Protein AF-A0A9P7ANZ9-F1 (afdb_monomer_lite)

pLDDT: mean 70.0, std 23.69, range [23.44, 97.44]

Structure (mmCIF, N/CA/C/O backbone):
data_AF-A0A9P7ANZ9-F1
#
_entry.id   AF-A0A9P7ANZ9-F1
#
loop_
_atom_site.group_PDB
_atom_site.id
_atom_site.type_symbol
_atom_site.label_atom_id
_atom_site.label_alt_id
_atom_site.label_comp_id
_atom_site.label_asym_id
_atom_site.label_entity_id
_atom_site.label_seq_id
_atom_site.pdbx_PDB_ins_code
_atom_site.Cartn_x
_atom_site.Cartn_y
_atom_site.Cartn_z
_atom_site.occupancy
_atom_site.B_iso_or_equiv
_atom_site.auth_seq_id
_atom_site.auth_comp_id
_atom_site.auth_asym_id
_atom_site.auth_atom_id
_atom_site.pdbx_PDB_model_num
ATOM 1 N N . MET A 1 1 ? 26.353 -43.249 2.849 1.00 50.75 1 MET A N 1
ATOM 2 C CA . MET A 1 1 ? 25.377 -42.636 1.916 1.00 50.75 1 MET A CA 1
ATOM 3 C C . MET A 1 1 ? 24.907 -41.314 2.504 1.00 50.75 1 MET A C 1
ATOM 5 O O . MET A 1 1 ? 24.312 -41.327 3.571 1.00 50.75 1 MET A O 1
ATOM 9 N N . ALA A 1 2 ? 25.219 -40.180 1.873 1.00 37.84 2 ALA A N 1
ATOM 10 C CA . ALA A 1 2 ? 24.774 -38.872 2.357 1.00 37.84 2 ALA A CA 1
ATOM 11 C C . ALA A 1 2 ? 23.304 -38.618 1.958 1.00 37.84 2 ALA A C 1
ATOM 13 O O . ALA A 1 2 ? 22.944 -38.894 0.807 1.00 37.84 2 ALA A O 1
ATOM 14 N N . PRO A 1 3 ? 22.449 -38.095 2.855 1.00 49.28 3 PRO A N 1
ATOM 15 C CA . PRO A 1 3 ? 21.055 -37.817 2.533 1.00 49.28 3 PRO A CA 1
ATOM 16 C C . PRO A 1 3 ? 20.967 -36.700 1.486 1.00 49.28 3 PRO A C 1
ATOM 18 O O . PRO A 1 3 ? 21.444 -35.579 1.683 1.00 49.28 3 PRO A O 1
ATOM 21 N N . ARG A 1 4 ? 20.350 -37.014 0.341 1.00 50.12 4 ARG A N 1
ATOM 22 C CA . ARG A 1 4 ? 20.045 -36.046 -0.718 1.00 50.12 4 ARG A CA 1
ATOM 23 C C . ARG A 1 4 ? 19.089 -34.991 -0.160 1.00 50.12 4 ARG A C 1
ATOM 25 O O . ARG A 1 4 ? 17.955 -35.307 0.190 1.00 50.12 4 ARG A O 1
ATOM 32 N N . LYS A 1 5 ? 19.542 -33.733 -0.098 1.00 53.91 5 LYS A N 1
ATOM 33 C CA . LYS A 1 5 ? 18.707 -32.578 0.262 1.00 53.91 5 LYS A CA 1
ATOM 34 C C . LYS A 1 5 ? 17.503 -32.518 -0.684 1.00 53.91 5 LYS A C 1
ATOM 36 O O . LYS A 1 5 ? 17.661 -32.273 -1.879 1.00 53.91 5 LYS A O 1
ATOM 41 N N . GLY A 1 6 ? 16.309 -32.767 -0.150 1.00 48.66 6 GLY A N 1
ATOM 42 C CA . GLY A 1 6 ? 15.058 -32.646 -0.891 1.00 48.66 6 GLY A CA 1
ATOM 43 C C . GLY A 1 6 ? 14.873 -31.214 -1.394 1.00 48.66 6 GLY A C 1
ATOM 44 O O . GLY A 1 6 ? 14.955 -30.262 -0.616 1.00 48.66 6 GLY A O 1
ATOM 45 N N . LYS A 1 7 ? 14.634 -31.056 -2.701 1.00 46.12 7 LYS A N 1
ATOM 46 C CA . LYS A 1 7 ? 14.200 -29.785 -3.291 1.00 46.12 7 LYS A CA 1
ATOM 47 C C . LYS A 1 7 ? 12.870 -29.398 -2.640 1.00 46.12 7 LYS A C 1
ATOM 49 O O . LYS A 1 7 ? 11.862 -30.063 -2.870 1.00 46.12 7 LYS A O 1
ATOM 54 N N . LYS A 1 8 ? 12.868 -28.349 -1.812 1.00 45.59 8 LYS A N 1
ATOM 55 C CA . LYS A 1 8 ? 11.629 -27.756 -1.294 1.00 45.59 8 LYS A CA 1
ATOM 56 C C . LYS A 1 8 ? 10.800 -27.290 -2.494 1.00 45.59 8 LYS A C 1
ATOM 58 O O . LYS A 1 8 ? 11.292 -26.504 -3.300 1.00 45.59 8 LYS A O 1
ATOM 63 N N . LYS A 1 9 ? 9.576 -27.810 -2.635 1.00 43.56 9 LYS A N 1
ATOM 64 C CA . LYS A 1 9 ? 8.593 -27.286 -3.592 1.00 43.56 9 LYS A CA 1
ATOM 65 C C . LYS A 1 9 ? 8.353 -25.816 -3.243 1.00 43.56 9 LYS A C 1
ATOM 67 O O . LYS A 1 9 ? 7.965 -25.533 -2.113 1.00 43.56 9 LYS A O 1
ATOM 72 N N . ALA A 1 10 ? 8.619 -24.917 -4.187 1.00 43.00 10 ALA A N 1
ATOM 73 C CA . ALA A 1 10 ? 8.255 -23.513 -4.059 1.00 43.00 10 ALA A CA 1
ATOM 74 C C . ALA A 1 10 ? 6.732 -23.422 -3.893 1.00 43.00 10 ALA A C 1
ATOM 76 O O . ALA A 1 10 ? 5.973 -23.987 -4.685 1.00 43.00 10 ALA A O 1
ATOM 77 N N . THR A 1 11 ? 6.291 -22.806 -2.803 1.00 44.09 11 THR A N 1
ATOM 78 C CA . THR A 1 11 ? 4.882 -22.524 -2.534 1.00 44.09 11 THR A CA 1
ATOM 79 C C . THR A 1 11 ? 4.420 -21.390 -3.445 1.00 44.09 11 THR A C 1
ATOM 81 O O . THR A 1 11 ? 5.129 -20.411 -3.630 1.00 44.09 11 THR A O 1
ATOM 84 N N . LYS A 1 12 ? 3.225 -21.533 -4.019 1.00 47.81 12 LYS A N 1
ATOM 85 C CA . LYS A 1 12 ? 2.659 -20.742 -5.129 1.00 47.81 12 LYS A CA 1
ATOM 86 C C . LYS A 1 12 ? 2.349 -19.258 -4.811 1.00 47.81 12 LYS A C 1
ATOM 88 O O . LYS A 1 12 ? 1.733 -18.590 -5.631 1.00 47.81 12 LYS A O 1
ATOM 93 N N . ASP A 1 13 ? 2.771 -18.756 -3.652 1.00 49.88 13 ASP A N 1
ATOM 94 C CA . ASP A 1 13 ? 2.530 -17.378 -3.187 1.00 49.88 13 ASP A CA 1
ATOM 95 C C . ASP A 1 13 ? 3.735 -16.447 -3.382 1.00 49.88 13 ASP A C 1
ATOM 97 O O . ASP A 1 13 ? 3.702 -15.266 -3.010 1.00 49.88 13 ASP A O 1
ATOM 101 N N . ASP A 1 14 ? 4.815 -16.980 -3.948 1.00 52.28 14 ASP A N 1
ATOM 102 C CA . ASP A 1 14 ? 5.993 -16.208 -4.283 1.00 52.28 14 ASP A CA 1
ATOM 103 C C . ASP A 1 14 ? 5.696 -15.417 -5.560 1.00 52.28 14 ASP A C 1
ATOM 105 O O . ASP A 1 14 ? 5.633 -15.971 -6.656 1.00 52.28 14 ASP A O 1
ATOM 109 N N . ASP A 1 15 ? 5.502 -14.101 -5.419 1.00 58.84 15 ASP A N 1
ATOM 110 C CA . ASP A 1 15 ? 5.735 -13.198 -6.545 1.00 58.84 15 ASP A CA 1
ATOM 111 C C . ASP A 1 15 ? 7.092 -13.594 -7.137 1.00 58.84 15 ASP A C 1
ATOM 113 O O . ASP A 1 15 ? 8.061 -13.757 -6.383 1.00 58.84 15 ASP A O 1
ATOM 117 N N . ASP A 1 16 ? 7.151 -13.788 -8.451 1.00 61.91 16 ASP A N 1
ATOM 118 C CA . ASP A 1 16 ? 8.286 -14.437 -9.105 1.00 61.91 16 ASP A CA 1
ATOM 119 C C . ASP A 1 16 ? 9.478 -13.462 -9.197 1.00 61.91 16 ASP A C 1
ATOM 121 O O . ASP A 1 16 ? 9.809 -12.874 -10.229 1.00 61.91 16 ASP A O 1
ATOM 125 N N . PHE A 1 17 ? 10.098 -13.213 -8.047 1.00 67.06 17 PHE A N 1
ATOM 126 C CA . PHE A 1 17 ? 11.339 -12.477 -7.898 1.00 67.06 17 PHE A CA 1
ATOM 127 C C . PHE A 1 17 ? 12.483 -13.462 -8.127 1.00 67.06 17 PHE A C 1
ATOM 129 O O . PHE A 1 17 ? 12.842 -14.230 -7.237 1.00 67.06 17 PHE A O 1
ATOM 136 N N . GLY A 1 18 ? 13.053 -13.450 -9.328 1.00 59.62 18 GLY A N 1
ATOM 137 C CA . GLY A 1 18 ? 14.201 -14.303 -9.642 1.00 59.62 18 GLY A CA 1
ATOM 138 C C . GLY A 1 18 ? 14.661 -14.235 -11.091 1.00 59.62 18 GLY A C 1
ATOM 139 O O . GLY A 1 18 ? 15.834 -14.460 -11.365 1.00 59.62 18 GLY A O 1
ATOM 140 N N . THR A 1 19 ? 13.778 -13.855 -12.018 1.00 74.94 19 THR A N 1
ATOM 141 C CA . THR A 1 19 ? 14.144 -13.749 -13.439 1.00 74.94 19 THR A CA 1
ATOM 142 C C . THR A 1 19 ? 15.081 -12.572 -13.725 1.00 74.94 19 THR A C 1
ATOM 144 O O . THR A 1 19 ? 15.961 -12.686 -14.569 1.00 74.94 19 THR A O 1
ATOM 147 N N . TYR A 1 20 ? 14.909 -11.451 -13.016 1.00 76.38 20 TYR A N 1
ATOM 148 C CA . TYR A 1 20 ? 15.643 -10.200 -13.276 1.00 76.38 20 TYR A CA 1
ATOM 149 C C . TYR A 1 20 ? 16.496 -9.716 -12.097 1.00 76.38 20 TYR A C 1
ATOM 151 O O . TYR A 1 20 ? 17.337 -8.835 -12.261 1.00 76.38 20 TYR A O 1
ATOM 159 N N . ASN A 1 21 ? 16.278 -10.269 -10.903 1.00 77.50 21 ASN A N 1
ATOM 160 C CA . ASN A 1 21 ? 17.027 -9.935 -9.699 1.00 77.50 21 ASN A CA 1
ATOM 161 C C . ASN A 1 21 ? 17.110 -11.176 -8.809 1.00 77.50 21 ASN A C 1
ATOM 163 O O . ASN A 1 21 ? 16.103 -11.619 -8.260 1.00 77.50 21 ASN A O 1
ATOM 167 N N . ASP A 1 22 ? 18.314 -11.715 -8.678 1.00 80.06 22 ASP A N 1
ATOM 168 C CA . ASP A 1 22 ? 18.641 -12.924 -7.921 1.00 80.06 22 ASP A CA 1
ATOM 169 C C . ASP A 1 22 ? 18.949 -12.645 -6.442 1.00 80.06 22 ASP A C 1
ATOM 171 O O . ASP A 1 22 ? 19.166 -13.570 -5.654 1.00 80.06 22 ASP A O 1
ATOM 175 N N . ARG A 1 23 ? 18.969 -11.367 -6.036 1.00 83.25 23 ARG A N 1
ATOM 176 C CA . ARG A 1 23 ? 19.251 -10.991 -4.651 1.00 83.25 23 ARG A CA 1
ATOM 177 C C . ARG A 1 23 ? 18.243 -11.640 -3.721 1.00 83.25 23 ARG A C 1
ATOM 179 O O . ARG A 1 23 ? 17.047 -11.401 -3.819 1.00 83.25 23 ARG A O 1
ATOM 186 N N . LEU A 1 24 ? 18.757 -12.379 -2.746 1.00 88.19 24 LEU A N 1
ATOM 187 C CA . LEU A 1 24 ? 17.927 -13.012 -1.735 1.00 88.19 24 LEU A CA 1
ATOM 188 C C . LEU A 1 24 ? 17.224 -11.977 -0.844 1.00 88.19 24 LEU A C 1
ATOM 190 O O . LEU A 1 24 ? 17.787 -10.954 -0.424 1.00 88.19 24 LEU A O 1
ATOM 194 N N . LYS A 1 25 ? 15.985 -12.304 -0.477 1.00 91.50 25 LYS A N 1
ATOM 195 C CA . LYS A 1 25 ? 15.200 -11.553 0.502 1.00 91.50 25 LYS A CA 1
ATOM 196 C C . LYS A 1 25 ? 15.917 -11.556 1.856 1.00 91.50 25 LYS A C 1
ATOM 198 O O . LYS A 1 25 ? 16.206 -12.607 2.417 1.00 91.50 25 LYS A O 1
ATOM 203 N N . ASN A 1 26 ? 16.150 -10.367 2.408 1.00 94.62 26 ASN A N 1
ATOM 204 C CA . ASN A 1 26 ? 16.789 -10.161 3.707 1.00 94.62 26 ASN A CA 1
ATOM 205 C C . ASN A 1 26 ? 15.782 -9.511 4.663 1.00 94.62 26 ASN A C 1
ATOM 207 O O . ASN A 1 26 ? 15.356 -8.374 4.444 1.00 94.62 26 ASN A O 1
ATOM 211 N N . ASN A 1 27 ? 15.415 -10.223 5.730 1.00 95.88 27 ASN A N 1
ATOM 212 C CA . ASN A 1 27 ? 14.402 -9.769 6.684 1.00 95.88 27 ASN A CA 1
ATOM 213 C C . ASN A 1 27 ? 14.793 -8.478 7.419 1.00 95.88 27 ASN A C 1
ATOM 215 O O . ASN A 1 27 ? 13.918 -7.668 7.709 1.00 95.88 27 ASN A O 1
ATOM 219 N N . THR A 1 28 ? 16.082 -8.225 7.652 1.00 97.44 28 THR A N 1
ATOM 220 C CA . THR A 1 28 ? 16.542 -6.980 8.284 1.00 97.44 28 THR A CA 1
ATOM 221 C C . THR A 1 28 ? 16.228 -5.768 7.410 1.00 97.44 28 THR A C 1
ATOM 223 O O . THR A 1 28 ? 15.793 -4.734 7.912 1.00 97.44 28 THR A O 1
ATOM 226 N N . HIS A 1 29 ? 16.396 -5.883 6.089 1.00 96.25 29 HIS A N 1
ATOM 227 C CA . HIS A 1 29 ? 16.043 -4.806 5.156 1.00 96.25 29 HIS A CA 1
ATOM 228 C C . HIS A 1 29 ? 14.529 -4.618 5.048 1.00 96.25 29 HIS A C 1
ATOM 230 O O . HIS A 1 29 ? 14.064 -3.483 5.004 1.00 96.25 29 HIS A O 1
ATOM 236 N N . VAL A 1 30 ? 13.769 -5.716 5.070 1.00 96.31 30 VAL A N 1
ATOM 237 C CA . VAL A 1 30 ? 12.299 -5.676 5.104 1.00 96.31 30 VAL A CA 1
ATOM 238 C C . VAL A 1 30 ? 11.814 -4.914 6.341 1.00 96.31 30 VAL A C 1
ATOM 240 O O . VAL A 1 30 ? 11.030 -3.980 6.210 1.00 96.31 30 VAL A O 1
ATOM 243 N N . ASN A 1 31 ? 12.332 -5.236 7.527 1.00 97.00 31 ASN A N 1
ATOM 244 C CA . ASN A 1 31 ? 11.923 -4.578 8.771 1.00 97.00 31 ASN A CA 1
ATOM 245 C C . ASN A 1 31 ? 12.325 -3.093 8.805 1.00 97.00 31 ASN A C 1
ATOM 247 O O . ASN A 1 31 ? 11.545 -2.262 9.259 1.00 97.00 31 ASN A O 1
ATOM 251 N N . LYS A 1 32 ? 13.495 -2.729 8.258 1.00 97.25 32 LYS A N 1
ATOM 252 C CA . LYS A 1 32 ? 13.887 -1.316 8.091 1.00 97.25 32 LYS A CA 1
ATOM 253 C C . LYS A 1 32 ? 12.920 -0.545 7.186 1.00 97.25 32 LYS A C 1
ATOM 255 O O . LYS A 1 32 ? 12.632 0.615 7.462 1.00 97.25 32 LYS A O 1
ATOM 260 N N . MET A 1 33 ? 12.420 -1.173 6.119 1.00 95.44 33 MET A N 1
ATOM 261 C CA . MET A 1 33 ? 11.413 -0.554 5.252 1.00 95.44 33 MET A CA 1
ATOM 262 C C . MET A 1 33 ? 10.078 -0.373 5.976 1.00 95.44 33 MET A C 1
ATOM 264 O O . MET A 1 33 ? 9.510 0.708 5.884 1.00 95.44 33 MET A O 1
ATOM 268 N N . ILE A 1 34 ? 9.627 -1.370 6.746 1.00 96.06 34 ILE A N 1
ATOM 269 C CA . ILE A 1 34 ? 8.410 -1.261 7.572 1.00 96.06 34 ILE A CA 1
ATOM 270 C C . ILE A 1 34 ? 8.522 -0.077 8.540 1.00 96.06 34 ILE A C 1
ATOM 272 O O . ILE A 1 34 ? 7.664 0.799 8.519 1.00 96.06 34 ILE A O 1
ATOM 276 N N . ALA A 1 35 ? 9.621 0.019 9.294 1.00 96.56 35 ALA A N 1
ATOM 277 C CA . ALA A 1 35 ? 9.856 1.144 10.202 1.00 96.56 35 ALA A CA 1
ATOM 278 C C . ALA A 1 35 ? 9.874 2.500 9.468 1.00 96.56 35 ALA A C 1
ATOM 280 O O . ALA A 1 35 ? 9.409 3.515 9.986 1.00 96.56 35 ALA A O 1
ATOM 281 N N . SER A 1 36 ? 10.385 2.534 8.232 1.00 95.12 36 SER A N 1
ATOM 282 C CA . SER A 1 36 ? 10.315 3.738 7.402 1.00 95.12 36 SER A CA 1
ATOM 283 C C . SER A 1 36 ? 8.885 4.080 6.976 1.00 95.12 36 SER A C 1
ATOM 285 O O . SER A 1 36 ? 8.574 5.266 6.895 1.00 95.12 36 SER A O 1
ATOM 287 N N . PHE A 1 37 ? 8.033 3.093 6.684 1.00 93.56 37 PHE A N 1
ATOM 288 C CA . PHE A 1 37 ? 6.623 3.331 6.352 1.00 93.56 37 PHE A CA 1
ATOM 289 C C . PHE A 1 37 ? 5.855 3.868 7.554 1.00 93.56 37 PHE A C 1
ATOM 291 O O . PHE A 1 37 ? 5.091 4.814 7.405 1.00 93.56 37 PHE A O 1
ATOM 298 N N . GLU A 1 38 ? 6.111 3.326 8.742 1.00 92.81 38 GLU A N 1
ATOM 299 C CA . GLU A 1 38 ? 5.506 3.800 9.990 1.00 92.81 38 GLU A CA 1
ATOM 300 C C . GLU A 1 38 ? 5.898 5.249 10.294 1.00 92.81 38 GLU A C 1
ATOM 302 O O . GLU A 1 38 ? 5.054 6.050 10.681 1.00 92.81 38 GLU A O 1
ATOM 307 N N . LYS A 1 39 ? 7.169 5.607 10.077 1.00 94.88 39 LYS A N 1
ATOM 308 C CA . LYS A 1 39 ? 7.668 6.950 10.389 1.00 94.88 39 LYS A CA 1
ATOM 309 C C . LYS A 1 39 ? 7.292 8.005 9.348 1.00 94.88 39 LYS A C 1
ATOM 311 O O . LYS A 1 39 ? 6.939 9.121 9.708 1.00 94.88 39 LYS A O 1
ATOM 316 N N . ASN A 1 40 ? 7.454 7.685 8.065 1.00 92.25 40 ASN A N 1
ATOM 317 C CA . ASN A 1 40 ? 7.402 8.671 6.978 1.00 92.25 40 ASN A CA 1
ATOM 318 C C . ASN A 1 40 ? 6.208 8.468 6.034 1.00 92.25 40 ASN A C 1
ATOM 320 O O . ASN A 1 40 ? 6.085 9.179 5.033 1.00 92.25 40 ASN A O 1
ATOM 324 N N . GLY A 1 41 ? 5.369 7.466 6.294 1.00 90.06 41 GLY A N 1
ATOM 325 C CA . GLY A 1 41 ? 4.358 7.013 5.353 1.00 90.06 41 GLY A CA 1
ATOM 326 C C . GLY A 1 41 ? 4.951 6.322 4.122 1.00 90.06 41 GLY A C 1
ATOM 327 O O . GLY A 1 41 ? 6.164 6.237 3.904 1.00 90.06 41 GLY A O 1
ATOM 328 N N . ILE A 1 42 ? 4.054 5.819 3.281 1.00 88.69 42 ILE A N 1
ATOM 329 C CA . ILE A 1 42 ? 4.398 5.228 1.991 1.00 88.69 42 ILE A CA 1
ATOM 330 C C . ILE A 1 42 ? 4.496 6.337 0.940 1.00 88.69 42 ILE A C 1
ATOM 332 O O . ILE A 1 42 ? 3.519 7.015 0.634 1.00 88.69 42 ILE A O 1
ATOM 336 N N . GLN A 1 43 ? 5.674 6.483 0.340 1.00 87.75 43 GLN A N 1
ATOM 337 C CA . GLN A 1 43 ? 5.971 7.505 -0.668 1.00 87.75 43 GLN A CA 1
ATOM 338 C C . GLN A 1 43 ? 5.664 7.002 -2.093 1.00 87.75 43 GLN A C 1
ATOM 340 O O . GLN A 1 43 ? 6.567 6.837 -2.916 1.00 87.75 43 GLN A O 1
ATOM 345 N N . TRP A 1 44 ? 4.391 6.716 -2.386 1.00 79.88 44 TRP A N 1
ATOM 346 C CA . TRP A 1 44 ? 3.947 6.060 -3.631 1.00 79.88 44 TRP A CA 1
ATOM 347 C C . TRP A 1 44 ? 4.153 6.899 -4.904 1.00 79.88 44 TRP A C 1
ATOM 349 O O . TRP A 1 44 ? 4.377 6.334 -5.972 1.00 79.88 44 TRP A O 1
ATOM 359 N N . GLY A 1 45 ? 4.120 8.231 -4.799 1.00 76.88 45 GLY A N 1
ATOM 360 C CA . GLY A 1 45 ? 4.220 9.156 -5.938 1.00 76.88 45 GLY A CA 1
ATOM 361 C C . GLY A 1 45 ? 5.643 9.476 -6.402 1.00 76.88 45 GLY A C 1
ATOM 362 O O . GLY A 1 45 ? 5.822 10.341 -7.247 1.00 76.88 45 GLY A O 1
ATOM 363 N N . THR A 1 46 ? 6.668 8.820 -5.851 1.00 83.56 46 THR A N 1
ATOM 364 C CA . THR A 1 46 ? 8.070 9.128 -6.175 1.00 83.56 46 THR A CA 1
ATOM 365 C C . THR A 1 46 ? 8.689 8.052 -7.060 1.00 83.56 46 THR A C 1
ATOM 367 O O . THR A 1 46 ? 8.621 6.862 -6.751 1.00 83.56 46 THR A O 1
ATOM 370 N N . GLN A 1 47 ? 9.364 8.466 -8.138 1.00 84.00 47 GLN A N 1
ATOM 371 C CA . GLN A 1 47 ? 9.972 7.542 -9.106 1.00 84.00 47 GLN A CA 1
ATOM 372 C C . GLN A 1 47 ? 10.973 6.573 -8.457 1.00 84.00 47 GLN A C 1
ATOM 374 O O . GLN A 1 47 ? 11.046 5.403 -8.822 1.00 84.00 47 GLN A O 1
ATOM 379 N N . THR A 1 48 ? 11.726 7.034 -7.458 1.00 86.31 48 THR A N 1
ATOM 380 C CA . THR A 1 48 ? 12.704 6.221 -6.712 1.00 86.31 48 THR A CA 1
ATOM 381 C C . THR A 1 48 ? 12.053 5.100 -5.895 1.00 86.31 48 THR A C 1
ATOM 383 O O . THR A 1 48 ? 12.691 4.083 -5.590 1.00 86.31 48 THR A O 1
ATOM 386 N N . ASN A 1 49 ? 10.774 5.261 -5.551 1.00 85.38 49 ASN A N 1
ATOM 387 C CA . ASN A 1 49 ? 9.990 4.281 -4.812 1.00 85.38 49 ASN A CA 1
ATOM 388 C C . ASN A 1 49 ? 9.046 3.454 -5.685 1.00 85.38 49 ASN A C 1
ATOM 390 O O . ASN A 1 49 ? 8.418 2.522 -5.175 1.00 85.38 49 ASN A O 1
ATOM 394 N N . ALA A 1 50 ? 9.022 3.711 -6.991 1.00 88.62 50 ALA A N 1
ATOM 395 C CA . ALA A 1 50 ? 8.245 2.925 -7.927 1.00 88.62 50 ALA A CA 1
ATOM 396 C C . ALA A 1 50 ? 8.738 1.469 -8.000 1.00 88.62 50 ALA A C 1
ATOM 398 O O . ALA A 1 50 ? 9.932 1.181 -7.846 1.00 88.62 50 ALA A O 1
ATOM 399 N N . LEU A 1 51 ? 7.807 0.543 -8.218 1.00 90.25 51 LEU A N 1
ATOM 400 C CA . LEU A 1 51 ? 8.087 -0.876 -8.417 1.00 90.25 51 LEU A CA 1
ATOM 401 C C . LEU A 1 51 ? 8.211 -1.173 -9.915 1.00 90.25 51 LEU A C 1
ATOM 403 O O . LEU A 1 51 ? 7.252 -0.960 -10.655 1.00 90.25 51 LEU A O 1
ATOM 407 N N . PRO A 1 52 ? 9.363 -1.651 -10.400 1.00 90.44 52 PRO A N 1
ATOM 408 C CA . PRO A 1 52 ? 9.499 -1.988 -11.804 1.00 90.44 52 PRO A CA 1
ATOM 409 C C . PRO A 1 52 ? 8.866 -3.354 -12.089 1.00 90.44 52 PRO A C 1
ATOM 411 O O . PRO A 1 52 ? 9.206 -4.352 -11.450 1.00 90.44 52 PRO A O 1
ATOM 414 N N . ILE A 1 53 ? 7.961 -3.393 -13.061 1.00 91.25 53 ILE A N 1
ATOM 415 C CA . ILE A 1 53 ? 7.184 -4.563 -13.474 1.00 91.25 53 ILE A CA 1
ATOM 416 C C . ILE A 1 53 ? 7.486 -4.845 -14.942 1.00 91.25 53 ILE A C 1
ATOM 418 O O . ILE A 1 53 ? 7.468 -3.934 -15.769 1.00 91.25 53 ILE A O 1
ATOM 422 N N . VAL A 1 54 ? 7.739 -6.107 -15.269 1.00 89.31 54 VAL A N 1
ATOM 423 C CA . VAL A 1 54 ? 7.867 -6.572 -16.651 1.00 89.31 54 VAL A CA 1
ATOM 424 C C . VAL A 1 54 ? 6.549 -7.204 -17.065 1.00 89.31 54 VAL A C 1
ATOM 426 O O . VAL A 1 54 ? 6.079 -8.142 -16.422 1.00 89.31 54 VAL A O 1
ATOM 429 N N . ILE A 1 55 ? 5.940 -6.692 -18.130 1.00 90.25 55 ILE A N 1
ATOM 430 C CA . ILE A 1 55 ? 4.641 -7.165 -18.603 1.00 90.25 55 ILE A CA 1
ATOM 431 C C . ILE A 1 55 ? 4.551 -7.095 -20.126 1.00 90.25 55 ILE A C 1
ATOM 433 O O . ILE A 1 55 ? 5.187 -6.266 -20.770 1.00 90.25 55 ILE A O 1
ATOM 437 N N . GLU A 1 56 ? 3.758 -7.976 -20.724 1.00 91.25 56 GLU A N 1
ATOM 438 C CA . GLU A 1 56 ? 3.443 -7.905 -22.149 1.00 91.25 56 GLU A CA 1
ATOM 439 C C . GLU A 1 56 ? 2.430 -6.786 -22.413 1.00 91.25 56 GLU A C 1
ATOM 441 O O . GLU A 1 56 ? 1.418 -6.667 -21.717 1.00 91.25 56 GLU A O 1
ATOM 446 N N . ARG A 1 57 ? 2.668 -5.965 -23.446 1.00 88.94 57 ARG A N 1
ATOM 447 C CA . ARG A 1 57 ? 1.775 -4.843 -23.798 1.00 88.94 57 ARG A CA 1
ATOM 448 C C . ARG A 1 57 ? 0.327 -5.286 -24.057 1.00 88.94 57 ARG A C 1
ATOM 450 O O . ARG A 1 57 ? -0.593 -4.515 -23.793 1.00 88.94 57 ARG A O 1
ATOM 457 N N . SER A 1 58 ? 0.128 -6.510 -24.545 1.00 93.12 58 SER A N 1
ATOM 458 C CA . SER A 1 58 ? -1.179 -7.142 -24.783 1.00 93.12 58 SER A CA 1
ATOM 459 C C . SER A 1 58 ? -2.035 -7.272 -23.519 1.00 93.12 58 SER A C 1
ATOM 461 O O . SER A 1 58 ? -3.261 -7.203 -23.616 1.00 93.12 58 SER A O 1
ATOM 463 N N . ARG A 1 59 ? -1.406 -7.399 -22.342 1.00 93.31 59 ARG A N 1
ATOM 464 C CA . ARG A 1 59 ? -2.085 -7.513 -21.042 1.00 93.31 59 ARG A CA 1
ATOM 465 C C . ARG A 1 59 ? -2.659 -6.188 -20.549 1.00 93.31 59 ARG A C 1
ATOM 467 O O . ARG A 1 59 ? -3.479 -6.175 -19.637 1.00 93.31 59 ARG A O 1
ATOM 474 N N . ILE A 1 60 ? -2.259 -5.062 -21.140 1.00 91.88 60 ILE A N 1
ATOM 475 C CA . ILE A 1 60 ? -2.784 -3.738 -20.793 1.00 91.88 60 ILE A CA 1
ATOM 476 C C . ILE A 1 60 ? -4.021 -3.444 -21.646 1.00 91.88 60 ILE A C 1
ATOM 478 O O . ILE A 1 60 ? -4.083 -3.768 -22.839 1.00 91.88 60 ILE A O 1
ATOM 482 N N . SER A 1 61 ? -5.030 -2.826 -21.038 1.00 91.88 61 SER A N 1
ATOM 483 C CA . SER A 1 61 ? -6.257 -2.417 -21.729 1.00 91.88 61 SER A CA 1
ATOM 484 C C . SER A 1 61 ? -5.943 -1.571 -22.979 1.00 91.88 61 SER A C 1
ATOM 486 O O . SER A 1 61 ? -5.069 -0.699 -22.932 1.00 91.88 61 SER A O 1
ATOM 488 N N . PRO A 1 62 ? -6.597 -1.837 -24.128 1.00 90.31 62 PRO A N 1
ATOM 489 C CA . PRO A 1 62 ? -6.308 -1.120 -25.367 1.00 90.31 62 PRO A CA 1
ATOM 490 C C . PRO A 1 62 ? -6.722 0.348 -25.241 1.00 90.31 62 PRO A C 1
ATOM 492 O O . PRO A 1 62 ? -7.621 0.682 -24.475 1.00 90.31 62 PRO A O 1
ATOM 495 N N . GLY A 1 63 ? -6.055 1.235 -25.983 1.00 87.31 63 GLY A N 1
ATOM 496 C CA . GLY A 1 63 ? -6.358 2.673 -25.971 1.00 87.31 63 GLY A CA 1
ATOM 497 C C . GLY A 1 63 ? -5.934 3.411 -24.697 1.00 87.31 63 GLY A C 1
ATOM 498 O O . GLY A 1 63 ? -6.048 4.632 -24.632 1.00 87.31 63 GLY A O 1
ATOM 499 N N . GLN A 1 64 ? -5.396 2.710 -23.695 1.00 83.06 64 GLN A N 1
ATOM 500 C CA . GLN A 1 64 ? -4.918 3.352 -22.483 1.00 83.06 64 GLN A CA 1
ATOM 501 C C . GLN A 1 64 ? -3.592 4.092 -22.735 1.00 83.06 64 GLN A C 1
ATOM 503 O O . GLN A 1 64 ? -2.558 3.478 -23.031 1.00 83.06 64 GLN A O 1
ATOM 508 N N . THR A 1 65 ? -3.608 5.419 -22.584 1.00 81.44 65 THR A N 1
ATOM 509 C CA . THR A 1 65 ? -2.387 6.230 -22.508 1.00 81.44 65 THR A CA 1
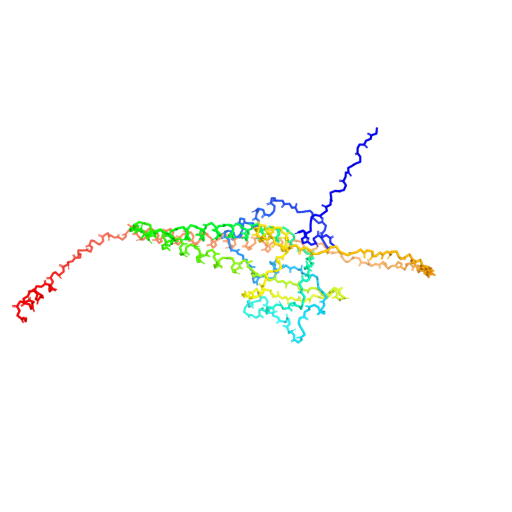ATOM 510 C C . THR A 1 65 ? -1.747 6.040 -21.145 1.00 81.44 65 THR A C 1
ATOM 512 O O . THR A 1 65 ? -2.399 6.210 -20.116 1.00 81.44 65 THR A O 1
ATOM 515 N N . LEU A 1 66 ? -0.464 5.692 -21.156 1.00 78.38 66 LEU A N 1
ATOM 516 C CA . LEU A 1 66 ? 0.321 5.403 -19.957 1.00 78.38 66 LEU A CA 1
ATOM 517 C C . LEU A 1 66 ? 1.306 6.530 -19.619 1.00 78.38 66 LEU A C 1
ATOM 519 O O . LEU A 1 66 ? 2.173 6.371 -18.773 1.00 78.38 66 LEU A O 1
ATOM 523 N N . GLU A 1 67 ? 1.186 7.660 -20.305 1.00 77.06 67 GLU A N 1
ATOM 524 C CA . GLU A 1 67 ? 2.013 8.835 -20.071 1.00 77.06 67 GLU A CA 1
ATOM 525 C C . GLU A 1 67 ? 1.502 9.580 -18.835 1.00 77.06 67 GLU A C 1
ATOM 527 O O . GLU A 1 67 ? 0.309 9.874 -18.722 1.00 77.06 67 GLU A O 1
ATOM 532 N N . GLY A 1 68 ? 2.418 9.860 -17.913 1.00 77.12 68 GLY A N 1
ATOM 533 C CA . GLY A 1 68 ? 2.200 10.650 -16.708 1.00 77.12 68 GLY A CA 1
ATOM 534 C C . GLY A 1 68 ? 3.539 11.168 -16.187 1.00 77.12 68 GLY A C 1
ATOM 535 O O . GLY A 1 68 ? 4.595 10.631 -16.537 1.00 77.12 68 GLY A O 1
ATOM 536 N N . SER A 1 69 ? 3.511 12.221 -15.373 1.00 80.38 69 SER A N 1
ATOM 537 C CA . SER A 1 69 ? 4.716 12.788 -14.767 1.00 80.38 69 SER A CA 1
ATOM 538 C C . SER A 1 69 ? 4.845 12.361 -13.309 1.00 80.38 69 SER A C 1
ATOM 540 O O . SER A 1 69 ? 3.881 12.380 -12.553 1.00 80.38 69 SER A O 1
ATOM 542 N N . TRP A 1 70 ? 6.066 12.056 -12.870 1.00 79.19 70 TRP A N 1
ATOM 543 C CA . TRP A 1 70 ? 6.360 11.848 -11.446 1.00 79.19 70 TRP A CA 1
ATOM 544 C C . TRP A 1 70 ? 6.419 13.150 -10.643 1.00 79.19 70 TRP A C 1
ATOM 546 O O . TRP A 1 70 ? 6.491 13.100 -9.419 1.00 79.19 70 TRP A O 1
ATOM 556 N N . THR A 1 71 ? 6.430 14.310 -11.308 1.00 82.69 71 THR A N 1
ATOM 557 C CA . THR A 1 71 ? 6.405 15.614 -10.625 1.00 82.69 71 THR A CA 1
ATOM 558 C C . THR A 1 71 ? 5.031 15.938 -10.053 1.00 82.69 71 THR A C 1
ATOM 560 O O . THR A 1 71 ? 4.946 16.690 -9.090 1.00 82.69 71 THR A O 1
ATOM 563 N N . ASP A 1 72 ? 3.973 15.376 -10.639 1.00 79.69 72 ASP A N 1
ATOM 564 C CA . ASP A 1 72 ? 2.596 15.586 -10.214 1.00 79.69 72 ASP A CA 1
ATOM 565 C C . ASP A 1 72 ? 1.870 14.242 -10.147 1.00 79.69 72 ASP A C 1
ATOM 567 O O . ASP A 1 72 ? 1.531 13.635 -11.166 1.00 79.69 72 ASP A O 1
ATOM 571 N N . SER A 1 73 ? 1.621 13.781 -8.922 1.00 73.50 73 SER A N 1
ATOM 572 C CA . SER A 1 73 ? 0.986 12.493 -8.666 1.00 73.50 73 SER A CA 1
ATOM 573 C C . SER A 1 73 ? -0.439 12.398 -9.212 1.00 73.50 73 SER A C 1
ATOM 575 O O . SER A 1 73 ? -0.898 11.285 -9.470 1.00 73.50 73 SER A O 1
ATOM 577 N N . THR A 1 74 ? -1.119 13.527 -9.440 1.00 80.44 74 THR A N 1
ATOM 578 C CA . THR A 1 74 ? -2.465 13.559 -10.035 1.00 80.44 74 THR A CA 1
ATOM 579 C C . THR A 1 74 ? -2.450 13.205 -11.522 1.00 80.44 74 THR A C 1
ATOM 581 O O . THR A 1 74 ? -3.441 12.708 -12.052 1.00 80.44 74 THR A O 1
ATOM 584 N N . THR A 1 75 ? -1.304 13.380 -12.189 1.00 81.38 75 THR A N 1
ATOM 585 C CA . THR A 1 75 ? -1.128 13.015 -13.603 1.00 81.38 75 THR A CA 1
ATOM 586 C C . THR A 1 75 ? -0.860 11.527 -13.805 1.00 81.38 75 THR A C 1
ATOM 588 O O . THR A 1 75 ? -0.906 11.035 -14.936 1.00 81.38 75 THR A O 1
ATOM 591 N N . LEU A 1 76 ? -0.570 10.788 -12.731 1.00 78.69 76 LEU A N 1
ATOM 592 C CA . LEU A 1 76 ? -0.276 9.369 -12.821 1.00 78.69 76 LEU A CA 1
ATOM 593 C C . LEU A 1 76 ? -1.571 8.564 -13.002 1.00 78.69 76 LEU A C 1
ATOM 595 O O . LEU A 1 76 ? -2.424 8.512 -12.118 1.00 78.69 76 LEU A O 1
ATOM 599 N N . LYS A 1 77 ? -1.701 7.910 -14.158 1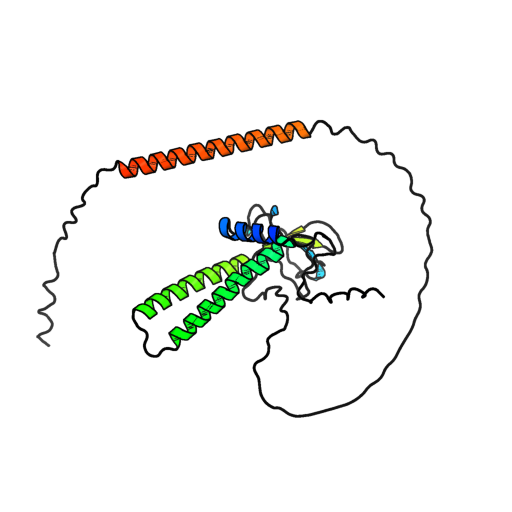.00 83.88 77 LYS A N 1
ATOM 600 C CA . LYS A 1 77 ? -2.893 7.141 -14.535 1.00 83.88 77 LYS A CA 1
ATOM 601 C C . LYS A 1 77 ? -2.841 5.710 -14.010 1.00 83.88 77 LYS A C 1
ATOM 603 O O . LYS A 1 77 ? -1.851 5.021 -14.221 1.00 83.88 77 LYS A O 1
ATOM 608 N N . GLU A 1 78 ? -3.958 5.244 -13.455 1.00 87.31 78 GLU A N 1
ATOM 609 C CA . GLU A 1 78 ? -4.179 3.853 -13.048 1.00 87.31 78 GLU A CA 1
ATOM 610 C C . GLU A 1 78 ? -4.032 2.880 -14.225 1.00 87.31 78 GLU A C 1
ATOM 612 O O . GLU A 1 78 ? -4.824 2.929 -15.163 1.00 87.31 78 GLU A O 1
ATOM 617 N N . VAL A 1 79 ? -3.084 1.942 -14.161 1.00 87.25 79 VAL A N 1
ATOM 618 C CA . VAL A 1 79 ? -2.949 0.853 -15.147 1.00 87.25 79 VAL A CA 1
ATOM 619 C C . VAL A 1 79 ? -4.062 -0.184 -14.994 1.00 87.25 79 VAL A C 1
ATOM 621 O O . VAL A 1 79 ? -4.207 -0.768 -13.922 1.00 87.25 79 VAL A O 1
ATOM 624 N N . LYS A 1 80 ? -4.780 -0.481 -16.087 1.00 90.69 80 LYS A N 1
ATOM 625 C CA . LYS A 1 80 ? -5.813 -1.526 -16.125 1.00 90.69 80 LYS A CA 1
ATOM 626 C C . LYS A 1 80 ? -5.331 -2.751 -16.894 1.00 90.69 80 LYS A C 1
ATOM 628 O O . LYS A 1 80 ? -5.132 -2.688 -18.113 1.00 90.69 80 LYS A O 1
ATOM 633 N N . PHE A 1 81 ? -5.193 -3.869 -16.193 1.00 90.81 81 PHE A N 1
ATOM 634 C CA . PHE A 1 81 ? -4.846 -5.159 -16.787 1.00 90.81 81 PHE A CA 1
ATOM 635 C C . PHE A 1 81 ? -6.099 -5.875 -17.315 1.00 90.81 81 PHE A C 1
ATOM 637 O O . PHE A 1 81 ? -7.179 -5.741 -16.745 1.00 90.81 81 PHE A O 1
ATOM 644 N N . ARG A 1 82 ? -5.966 -6.604 -18.428 1.00 93.56 82 ARG A N 1
ATOM 645 C CA . ARG A 1 82 ? -7.058 -7.378 -19.052 1.00 93.56 82 ARG A CA 1
ATOM 646 C C . ARG A 1 82 ? -7.260 -8.752 -18.422 1.00 93.56 82 ARG A C 1
ATOM 648 O O . ARG A 1 82 ? -8.300 -9.368 -18.620 1.00 93.56 82 ARG A O 1
ATOM 655 N N . ASP A 1 83 ? -6.246 -9.240 -17.728 1.00 91.62 83 ASP A N 1
ATOM 656 C CA . ASP A 1 83 ? -6.194 -10.569 -17.139 1.00 91.62 83 ASP A CA 1
ATOM 657 C C . ASP A 1 83 ? -5.858 -10.481 -15.644 1.00 91.62 83 ASP A C 1
ATOM 659 O O . ASP A 1 83 ? -5.588 -9.408 -15.101 1.00 91.62 83 ASP A O 1
ATOM 663 N N . GLN A 1 84 ? -5.887 -11.637 -14.986 1.00 88.44 84 GLN A N 1
ATOM 664 C CA . GLN A 1 84 ? -5.515 -11.805 -13.580 1.00 88.44 84 GLN A CA 1
ATOM 665 C C . GLN A 1 84 ? -4.213 -12.601 -13.431 1.00 88.44 84 GLN A C 1
ATOM 667 O O . GLN A 1 84 ? -3.980 -13.237 -12.401 1.00 88.44 84 GLN A O 1
ATOM 672 N N . GLU A 1 85 ? -3.373 -12.641 -14.469 1.00 87.19 85 GLU A N 1
ATOM 673 C CA . GLU A 1 85 ? -2.118 -13.378 -14.371 1.00 87.19 85 GLU A CA 1
ATOM 674 C C . GLU A 1 85 ? -1.165 -12.698 -13.374 1.00 87.19 85 GLU A C 1
ATOM 676 O O . GLU A 1 85 ? -1.159 -11.465 -13.257 1.00 87.19 85 GLU A O 1
ATOM 681 N N . PRO A 1 86 ? -0.297 -13.468 -12.695 1.00 86.62 86 PRO A N 1
ATOM 682 C CA . PRO A 1 86 ? 0.709 -12.902 -11.809 1.00 86.62 86 PRO A CA 1
ATOM 683 C C . PRO A 1 86 ? 1.558 -11.823 -12.496 1.00 86.62 86 PRO A C 1
ATOM 685 O O . PRO A 1 86 ? 1.875 -11.898 -13.690 1.00 86.62 86 PRO A O 1
ATOM 688 N N . LEU A 1 87 ? 1.925 -10.802 -11.723 1.00 87.62 87 LEU A N 1
ATOM 689 C CA . LEU A 1 87 ? 2.831 -9.746 -12.162 1.00 87.62 87 LEU A CA 1
ATOM 690 C C . LEU A 1 87 ? 4.276 -10.178 -11.908 1.00 87.62 87 LEU A C 1
ATOM 692 O O . LEU A 1 87 ? 4.602 -10.675 -10.830 1.00 87.62 87 LEU A O 1
ATOM 696 N N . ILE A 1 88 ? 5.146 -9.955 -12.892 1.00 88.38 88 ILE A N 1
ATOM 697 C CA . ILE A 1 88 ? 6.575 -10.245 -12.774 1.00 88.38 88 ILE A CA 1
ATOM 698 C C . ILE A 1 88 ? 7.291 -8.948 -12.417 1.00 88.38 88 ILE A C 1
ATOM 700 O O . ILE A 1 88 ? 7.320 -7.996 -13.198 1.00 88.38 88 ILE A O 1
ATOM 704 N N . PHE A 1 89 ? 7.888 -8.899 -11.234 1.00 89.31 89 PHE A N 1
ATOM 705 C CA . PHE A 1 89 ? 8.625 -7.727 -10.779 1.00 89.31 89 PHE A CA 1
ATOM 706 C C . PHE A 1 89 ? 10.100 -7.834 -11.174 1.00 89.31 89 PHE A C 1
ATOM 708 O O . PHE A 1 89 ? 10.772 -8.819 -10.869 1.00 89.31 89 PHE A O 1
ATOM 715 N N . ALA A 1 90 ? 10.641 -6.791 -11.809 1.00 88.62 90 ALA A N 1
ATOM 716 C CA . ALA A 1 90 ? 12.060 -6.750 -12.166 1.00 88.62 90 ALA A CA 1
ATOM 717 C C . ALA A 1 90 ? 12.959 -6.536 -10.937 1.00 88.62 90 ALA A C 1
ATOM 719 O O . ALA A 1 90 ? 14.101 -6.987 -10.893 1.00 88.62 90 ALA A O 1
ATOM 720 N N . SER A 1 91 ? 12.464 -5.811 -9.932 1.00 89.88 91 SER A N 1
ATOM 721 C CA . SER A 1 91 ? 13.173 -5.562 -8.676 1.00 89.88 91 SER A CA 1
ATOM 722 C C . SER A 1 91 ? 12.198 -5.145 -7.568 1.00 89.88 91 SER A C 1
ATOM 724 O O . SER A 1 91 ? 10.988 -5.126 -7.767 1.00 89.88 91 SER A O 1
ATOM 726 N N . GLY A 1 92 ? 12.719 -4.815 -6.382 1.00 90.88 92 GLY A N 1
ATOM 727 C CA . GLY A 1 92 ? 11.892 -4.348 -5.265 1.00 90.88 92 GLY A CA 1
ATOM 728 C C . GLY A 1 92 ? 11.382 -5.451 -4.335 1.00 90.88 92 GLY A C 1
ATOM 729 O O . GLY A 1 92 ? 10.470 -5.194 -3.558 1.00 90.88 92 GLY A O 1
ATOM 730 N N . GLN A 1 93 ? 11.990 -6.642 -4.345 1.00 91.75 93 GLN A N 1
ATOM 731 C CA . GLN A 1 93 ? 11.576 -7.780 -3.511 1.00 91.75 93 GLN A CA 1
ATOM 732 C C . GLN A 1 93 ? 11.429 -7.429 -2.020 1.00 91.75 93 GLN A C 1
ATOM 734 O O . GLN A 1 93 ? 10.426 -7.776 -1.400 1.00 91.75 93 GLN A O 1
ATOM 739 N N . HIS A 1 94 ? 12.396 -6.717 -1.420 1.00 93.44 94 HIS A N 1
ATOM 740 C CA . HIS A 1 94 ? 12.295 -6.305 -0.011 1.00 93.44 94 HIS A CA 1
ATOM 741 C C . HIS A 1 94 ? 11.149 -5.323 0.222 1.00 93.44 94 HIS A C 1
ATOM 743 O O . HIS A 1 94 ? 10.499 -5.404 1.260 1.00 93.44 94 HIS A O 1
ATOM 749 N N . ARG A 1 95 ? 10.883 -4.437 -0.748 1.00 91.88 95 ARG A N 1
ATOM 750 C CA . ARG A 1 95 ? 9.788 -3.467 -0.683 1.00 91.88 95 ARG A CA 1
ATOM 751 C C . ARG A 1 95 ? 8.462 -4.208 -0.732 1.00 91.88 95 ARG A C 1
ATOM 753 O O . ARG A 1 95 ? 7.724 -4.132 0.233 1.00 91.88 95 ARG A O 1
ATOM 760 N N . VAL A 1 96 ? 8.214 -5.026 -1.752 1.00 91.50 96 VAL A N 1
ATOM 761 C CA . VAL A 1 96 ? 6.976 -5.820 -1.858 1.00 91.50 96 VAL A CA 1
ATOM 762 C C . VAL A 1 96 ? 6.763 -6.716 -0.636 1.00 91.50 96 VAL A C 1
ATOM 764 O O . VAL A 1 96 ? 5.663 -6.760 -0.092 1.00 91.50 96 VAL A O 1
ATOM 767 N N . ALA A 1 97 ? 7.816 -7.351 -0.116 1.00 92.94 97 ALA A N 1
ATOM 768 C CA . ALA A 1 97 ? 7.718 -8.129 1.117 1.00 92.94 97 ALA A CA 1
ATOM 769 C C . ALA A 1 97 ? 7.367 -7.273 2.348 1.00 92.94 97 ALA A C 1
ATOM 771 O O . ALA A 1 97 ? 6.570 -7.704 3.182 1.00 92.94 97 ALA A O 1
ATOM 772 N N . ALA A 1 98 ? 7.952 -6.079 2.476 1.00 94.00 98 ALA A N 1
ATOM 773 C CA . ALA A 1 98 ? 7.626 -5.139 3.546 1.00 94.00 98 ALA A CA 1
ATOM 774 C C . ALA A 1 98 ? 6.171 -4.679 3.448 1.00 94.00 98 ALA A C 1
ATOM 776 O O . ALA A 1 98 ? 5.486 -4.637 4.461 1.00 94.00 98 ALA A O 1
ATOM 777 N N . LEU A 1 99 ? 5.682 -4.434 2.235 1.00 91.69 99 LEU A N 1
ATOM 778 C CA . LEU A 1 99 ? 4.303 -4.035 1.970 1.00 91.69 99 LEU A CA 1
ATOM 779 C C . LEU A 1 99 ? 3.306 -5.121 2.303 1.00 91.69 99 LEU A C 1
ATOM 781 O O . LEU A 1 99 ? 2.383 -4.868 3.062 1.00 91.69 99 LEU A O 1
ATOM 785 N N . LYS A 1 100 ? 3.545 -6.351 1.844 1.00 91.94 100 LYS A N 1
ATOM 786 C CA . LYS A 1 100 ? 2.709 -7.497 2.213 1.00 91.94 100 LYS A CA 1
ATOM 787 C C . LYS A 1 100 ? 2.603 -7.646 3.731 1.00 91.94 100 LYS A C 1
ATOM 789 O O . LYS A 1 100 ? 1.505 -7.817 4.246 1.00 91.94 100 LYS A O 1
ATOM 794 N N . LYS A 1 101 ? 3.722 -7.540 4.458 1.00 94.81 101 LYS A N 1
ATOM 795 C CA . LYS A 1 101 ? 3.716 -7.596 5.931 1.00 94.81 101 LYS A CA 1
ATOM 796 C C . LYS A 1 101 ? 2.980 -6.413 6.563 1.00 94.81 101 LYS A C 1
ATOM 798 O O . LYS A 1 101 ? 2.222 -6.610 7.505 1.00 94.81 101 LYS A O 1
ATOM 803 N N . TYR A 1 102 ? 3.213 -5.209 6.056 1.00 93.88 102 TYR A N 1
ATOM 804 C CA . TYR A 1 102 ? 2.636 -3.977 6.583 1.00 93.88 102 TYR A CA 1
ATOM 805 C C . TYR A 1 102 ? 1.118 -3.920 6.365 1.00 93.88 102 TYR A C 1
ATOM 807 O O . TYR A 1 102 ? 0.371 -3.715 7.313 1.00 93.88 102 TYR A O 1
ATOM 815 N N . THR A 1 103 ? 0.651 -4.212 5.150 1.00 92.81 103 THR A N 1
ATOM 816 C CA . THR A 1 103 ? -0.775 -4.327 4.815 1.00 92.81 103 THR A CA 1
ATOM 817 C C . THR A 1 103 ? -1.440 -5.463 5.585 1.00 92.81 103 THR A C 1
ATOM 819 O O . THR A 1 103 ? -2.553 -5.283 6.066 1.00 92.81 103 THR A O 1
ATOM 822 N N . LYS A 1 104 ? -0.762 -6.608 5.761 1.00 94.62 104 LYS A N 1
ATOM 823 C CA . LYS A 1 104 ? -1.303 -7.712 6.563 1.00 94.62 104 LYS A CA 1
ATOM 824 C C . LYS A 1 104 ? -1.590 -7.277 8.000 1.00 94.62 104 LYS A C 1
ATOM 826 O O . LYS A 1 104 ? -2.682 -7.533 8.475 1.00 94.62 104 LYS A O 1
ATOM 831 N N . ARG A 1 105 ? -0.670 -6.559 8.654 1.00 94.75 105 ARG A N 1
ATOM 832 C CA . ARG A 1 105 ? -0.887 -6.052 10.020 1.00 94.75 105 ARG A CA 1
ATOM 833 C C . ARG A 1 105 ? -2.169 -5.221 10.132 1.00 94.75 105 ARG A C 1
ATOM 835 O O . ARG A 1 105 ? -2.940 -5.436 11.053 1.00 94.75 105 ARG A O 1
ATOM 842 N N . PHE A 1 106 ? -2.403 -4.308 9.190 1.00 94.50 106 PHE A N 1
ATOM 843 C CA . PHE A 1 106 ? -3.628 -3.505 9.179 1.00 94.50 106 PHE A CA 1
ATOM 844 C C . PHE A 1 106 ? -4.878 -4.311 8.827 1.00 94.50 106 PHE A C 1
ATOM 846 O O . PHE A 1 106 ? -5.949 -3.997 9.326 1.00 94.50 106 PHE A O 1
ATOM 853 N N . SER A 1 107 ? -4.761 -5.327 7.969 1.00 95.19 107 SER A N 1
ATOM 854 C CA . SER A 1 107 ? -5.872 -6.233 7.660 1.00 95.19 107 SER A CA 1
ATOM 855 C C . SER A 1 107 ? -6.275 -7.027 8.899 1.00 95.19 107 SER A C 1
ATOM 857 O O . SER A 1 107 ? -7.451 -7.046 9.236 1.00 95.19 107 SER A O 1
ATOM 859 N N . ASP A 1 108 ? -5.296 -7.614 9.590 1.00 96.19 108 ASP A N 1
ATOM 860 C CA . ASP A 1 108 ? -5.507 -8.392 10.811 1.00 96.19 108 ASP A CA 1
ATOM 861 C C . ASP A 1 108 ? -6.135 -7.497 11.908 1.00 96.19 108 ASP A C 1
ATOM 863 O O . ASP A 1 108 ? -7.111 -7.883 12.545 1.00 96.19 108 ASP A O 1
ATOM 867 N N . GLU A 1 109 ? -5.647 -6.259 12.075 1.00 95.88 109 GLU A N 1
ATOM 868 C C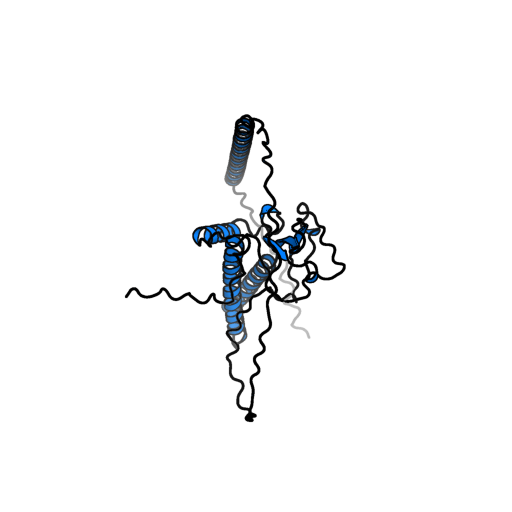A . GLU A 1 109 ? -6.207 -5.290 13.035 1.00 95.88 109 GLU A CA 1
ATOM 869 C C . GLU A 1 109 ? -7.623 -4.824 12.651 1.00 95.88 109 GLU A C 1
ATOM 871 O O . GLU A 1 109 ? -8.490 -4.686 13.513 1.00 95.88 109 GLU A O 1
ATOM 876 N N . ALA A 1 110 ? -7.894 -4.604 11.361 1.00 96.06 110 ALA A N 1
ATOM 877 C CA . ALA A 1 110 ? -9.231 -4.249 10.886 1.00 96.06 110 ALA A CA 1
ATOM 878 C C . ALA A 1 110 ? -10.240 -5.379 11.121 1.00 96.06 110 ALA A C 1
ATOM 880 O O . ALA A 1 110 ? -11.378 -5.103 11.495 1.00 96.06 110 ALA A O 1
ATOM 881 N N . GLU A 1 111 ? -9.834 -6.632 10.900 1.00 96.88 111 GLU A N 1
ATOM 882 C CA . GLU A 1 111 ? -10.656 -7.814 11.168 1.00 96.88 111 GLU A CA 1
ATOM 883 C C . GLU A 1 111 ? -10.961 -7.946 12.665 1.00 96.88 111 GLU A C 1
ATOM 885 O O . GLU A 1 111 ? -12.119 -8.153 13.029 1.00 96.88 111 GLU A O 1
ATOM 890 N N . GLU A 1 112 ? -9.968 -7.741 13.536 1.00 96.88 112 GLU A N 1
ATOM 891 C CA . GLU A 1 112 ? -10.161 -7.755 14.991 1.00 96.88 112 GLU A CA 1
ATOM 892 C C . GLU A 1 112 ? -11.139 -6.663 15.454 1.00 96.88 112 GLU A C 1
ATOM 894 O O . GLU A 1 112 ? -12.085 -6.944 16.191 1.00 96.88 112 GLU A O 1
ATOM 899 N N . LEU A 1 113 ? -10.952 -5.421 14.998 1.00 95.94 113 LEU A N 1
ATOM 900 C CA . LEU A 1 113 ? -11.841 -4.310 15.349 1.00 95.94 113 LEU A CA 1
ATOM 901 C C . LEU A 1 113 ? -13.259 -4.525 14.818 1.00 95.94 113 LEU A C 1
ATOM 903 O O . LEU A 1 113 ? -14.227 -4.244 15.520 1.00 95.94 113 LEU A O 1
ATOM 907 N N . GLN A 1 114 ? -13.395 -5.046 13.597 1.00 96.12 114 GLN A N 1
ATOM 908 C CA . GLN A 1 114 ? -14.697 -5.368 13.021 1.00 96.12 114 GLN A CA 1
ATOM 909 C C . GLN A 1 114 ? -15.402 -6.466 13.827 1.00 96.12 114 GLN A C 1
ATOM 911 O O . GLN A 1 114 ? -16.600 -6.342 14.062 1.00 96.12 114 GLN A O 1
ATOM 916 N N . ALA A 1 115 ? -14.676 -7.493 14.281 1.00 95.25 115 ALA A N 1
ATOM 917 C CA . ALA A 1 115 ? -15.228 -8.5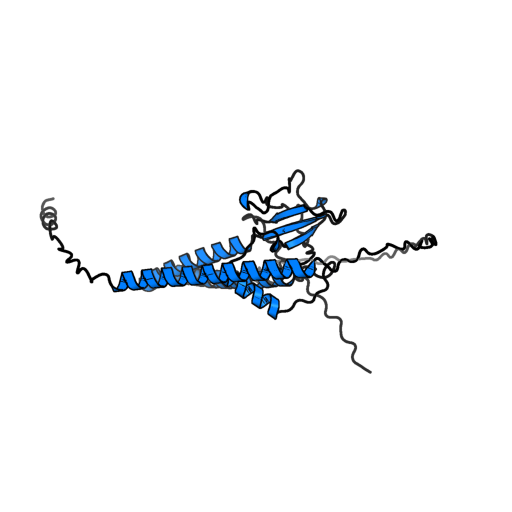53 15.123 1.00 95.25 115 ALA A CA 1
ATOM 918 C C . ALA A 1 115 ? -15.705 -8.022 16.487 1.00 95.25 115 ALA A C 1
ATOM 920 O O . ALA A 1 115 ? -16.790 -8.383 16.944 1.00 95.25 115 ALA A O 1
ATOM 921 N N . ARG A 1 116 ? -14.940 -7.118 17.113 1.00 93.75 116 ARG A N 1
ATOM 922 C CA . ARG A 1 116 ? -15.347 -6.453 18.365 1.00 93.75 116 ARG A CA 1
ATOM 923 C C . ARG A 1 116 ? -16.590 -5.587 18.181 1.00 93.75 116 ARG A C 1
ATOM 925 O O . ARG A 1 116 ? -17.501 -5.664 18.994 1.00 93.75 116 ARG A O 1
ATOM 932 N N . LEU A 1 117 ? -16.662 -4.823 17.090 1.00 93.25 117 LEU A N 1
ATOM 933 C CA . LEU A 1 117 ? -17.856 -4.041 16.759 1.00 93.25 117 LEU A CA 1
ATOM 934 C C . LEU A 1 117 ? -19.084 -4.940 16.600 1.00 93.25 117 LEU A C 1
ATOM 936 O O . LEU A 1 117 ? -20.112 -4.665 17.200 1.00 93.25 117 LEU A O 1
ATOM 940 N N . THR A 1 118 ? -18.969 -6.051 15.864 1.00 93.75 118 THR A N 1
ATOM 941 C CA . THR A 1 118 ? -20.097 -6.982 15.702 1.00 93.75 118 THR A CA 1
ATOM 942 C C . THR A 1 118 ? -20.522 -7.656 17.006 1.00 93.75 118 THR A C 1
ATOM 944 O O . THR A 1 118 ? -21.679 -8.039 17.127 1.00 93.75 118 THR A O 1
ATOM 947 N N . HIS A 1 119 ? -19.605 -7.813 17.966 1.00 91.25 119 HIS A N 1
ATOM 948 C CA . HIS A 1 119 ? -19.928 -8.335 19.293 1.00 91.25 119 HIS A CA 1
ATOM 949 C C . HIS A 1 119 ? -20.765 -7.327 20.088 1.00 91.25 119 HIS A C 1
ATOM 951 O O . HIS A 1 119 ? -21.845 -7.675 20.547 1.00 91.25 119 HIS A O 1
ATOM 957 N N . LEU A 1 120 ? -20.307 -6.072 20.177 1.00 89.06 120 LEU A N 1
ATOM 958 C CA . LEU A 1 120 ? -21.018 -5.000 20.887 1.00 89.06 120 LEU A CA 1
ATOM 959 C C . LEU A 1 120 ? -22.378 -4.671 20.246 1.00 89.06 120 LEU A C 1
ATOM 961 O O . LEU A 1 120 ? -23.336 -4.379 20.949 1.00 89.06 120 LEU A O 1
ATOM 965 N N . GLU A 1 121 ? -22.496 -4.753 18.916 1.00 88.81 121 GLU A N 1
ATOM 966 C CA . GLU A 1 121 ? -23.774 -4.557 18.207 1.00 88.81 121 GLU A CA 1
ATOM 967 C C . GLU A 1 121 ? -24.791 -5.685 18.467 1.00 88.81 121 GLU A C 1
ATOM 969 O O . GLU A 1 121 ? -25.981 -5.503 18.212 1.00 88.81 121 GLU A O 1
ATOM 974 N N . GLY A 1 122 ? -24.338 -6.849 18.945 1.00 88.75 122 GLY A N 1
ATOM 975 C CA . GLY A 1 122 ? -25.186 -8.000 19.259 1.00 88.75 122 GLY A CA 1
ATOM 976 C C . GLY A 1 122 ? -25.729 -8.027 20.690 1.00 88.75 122 GLY A C 1
ATOM 977 O O . GLY A 1 122 ? -26.559 -8.883 20.993 1.00 88.75 122 GLY A O 1
ATOM 978 N N . GLU A 1 123 ? -25.277 -7.132 21.569 1.00 88.06 123 GLU A N 1
ATOM 979 C CA . GLU A 1 123 ? -25.707 -7.078 22.969 1.00 88.06 123 GLU A CA 1
ATOM 980 C C . GLU A 1 123 ? -27.017 -6.282 23.121 1.00 88.06 123 GLU A C 1
ATOM 982 O O . GLU A 1 123 ? -27.161 -5.175 22.606 1.00 88.06 123 GLU A O 1
ATOM 987 N N . GLU A 1 124 ? -28.002 -6.845 23.836 1.00 78.31 124 GLU A N 1
ATOM 988 C CA . GLU A 1 124 ? -29.344 -6.246 23.989 1.00 78.31 124 GLU A CA 1
ATOM 989 C C . GLU A 1 124 ? -29.356 -4.969 24.847 1.00 78.31 124 GLU A C 1
ATOM 991 O O . GLU A 1 124 ? -30.259 -4.140 24.722 1.00 78.31 124 GLU A O 1
ATOM 996 N N . SER A 1 125 ? -28.360 -4.792 25.718 1.00 83.81 125 SER A N 1
ATOM 997 C CA . SER A 1 125 ? -28.237 -3.626 26.590 1.00 83.81 125 SER A CA 1
ATOM 998 C C . SER A 1 125 ? -26.791 -3.155 26.639 1.00 83.81 125 SER A C 1
ATOM 1000 O O . SER A 1 125 ? -25.964 -3.774 27.300 1.00 83.81 125 SER A O 1
ATOM 1002 N N . ILE A 1 126 ? -26.517 -2.042 25.965 1.00 85.50 126 ILE A N 1
ATOM 1003 C CA . ILE A 1 126 ? -25.195 -1.420 25.921 1.00 85.50 126 ILE A CA 1
ATOM 1004 C C . ILE A 1 126 ? -25.134 -0.345 27.011 1.00 85.50 126 ILE A C 1
ATOM 1006 O O . ILE A 1 126 ? -26.007 0.527 27.103 1.00 85.50 126 ILE A O 1
ATOM 1010 N N . THR A 1 127 ? -24.113 -0.402 27.856 1.00 91.12 127 THR A N 1
ATOM 1011 C CA . THR A 1 127 ? -23.817 0.633 28.850 1.00 91.12 127 THR A CA 1
ATOM 1012 C C . THR A 1 127 ? -23.307 1.911 28.177 1.00 91.12 127 THR A C 1
ATOM 1014 O O . THR A 1 127 ? -22.876 1.923 27.025 1.00 91.12 127 THR A O 1
ATOM 1017 N N . LYS A 1 128 ? -23.326 3.043 28.893 1.00 89.00 128 LYS A N 1
ATOM 1018 C CA . LYS A 1 128 ? -22.788 4.300 28.347 1.00 89.00 128 LYS A CA 1
ATOM 1019 C C . LYS A 1 128 ? -21.296 4.183 27.993 1.00 89.00 128 LYS A C 1
ATOM 1021 O O . LYS A 1 128 ? -20.866 4.751 26.997 1.00 89.00 128 LYS A O 1
ATOM 1026 N N . GLU A 1 129 ? -20.538 3.441 28.796 1.00 89.31 129 GLU A N 1
ATOM 1027 C CA . GLU A 1 129 ? -19.104 3.208 28.592 1.00 89.31 129 GLU A CA 1
ATOM 1028 C C . GLU A 1 129 ? -18.853 2.383 27.322 1.00 89.31 129 GLU A C 1
ATOM 1030 O O . GLU A 1 129 ? -18.038 2.770 26.487 1.00 89.31 129 GLU A O 1
ATOM 1035 N N . GLU A 1 130 ? -19.626 1.317 27.103 1.00 88.81 130 GLU A N 1
ATOM 1036 C CA . GLU A 1 130 ? -19.550 0.513 25.875 1.00 88.81 130 GLU A CA 1
ATOM 1037 C C . GLU A 1 130 ? -19.987 1.307 24.636 1.00 88.81 130 GLU A C 1
ATOM 1039 O O . GLU A 1 130 ? -19.438 1.113 23.554 1.00 88.81 130 GLU A O 1
ATOM 1044 N N . ALA A 1 131 ? -20.931 2.246 24.769 1.00 88.00 131 ALA A N 1
ATOM 1045 C CA . ALA A 1 131 ? -21.315 3.133 23.672 1.00 88.00 131 ALA A CA 1
ATOM 1046 C C . ALA A 1 131 ? -20.183 4.103 23.275 1.00 88.00 131 ALA A C 1
ATOM 1048 O O . ALA A 1 131 ? -20.003 4.389 22.086 1.00 88.00 131 ALA A O 1
ATOM 1049 N N . GLU A 1 132 ? -19.410 4.596 24.248 1.00 91.38 132 GLU A N 1
ATOM 1050 C CA . GLU A 1 132 ? -18.210 5.407 24.004 1.00 91.38 132 GLU A CA 1
ATOM 1051 C C . GLU A 1 132 ? -17.102 4.560 23.350 1.00 91.38 132 GLU A C 1
ATOM 1053 O O . GLU A 1 132 ? -16.577 4.949 22.303 1.00 91.38 132 GLU A O 1
ATOM 1058 N N . GLU A 1 133 ? -16.834 3.353 23.864 1.00 90.50 133 GLU A N 1
ATOM 1059 C CA . GLU A 1 133 ? -15.889 2.409 23.244 1.00 90.50 133 GLU A CA 1
ATOM 1060 C C . GLU A 1 133 ? -16.296 2.068 21.802 1.00 90.50 133 GLU A C 1
ATOM 1062 O O . GLU A 1 133 ? -15.467 2.055 20.887 1.00 90.50 133 GLU A O 1
ATOM 1067 N N . HIS A 1 134 ? -17.588 1.857 21.557 1.00 91.12 134 HIS A N 1
ATOM 1068 C CA . HIS A 1 134 ? -18.122 1.580 20.231 1.00 91.12 134 HIS A CA 1
ATOM 1069 C C . HIS A 1 134 ? -17.827 2.720 19.241 1.00 91.12 134 HIS A C 1
ATOM 1071 O O . HIS A 1 134 ? -17.507 2.468 18.067 1.00 91.12 134 HIS A O 1
ATOM 1077 N N . ALA A 1 135 ? -17.949 3.977 19.672 1.00 91.88 135 ALA A N 1
ATOM 1078 C CA . ALA A 1 135 ? -17.628 5.129 18.836 1.00 91.88 135 ALA A CA 1
ATOM 1079 C C . ALA A 1 135 ? -16.127 5.167 18.500 1.00 91.88 135 ALA A C 1
ATOM 1081 O O . ALA A 1 135 ? -15.765 5.306 17.325 1.00 91.88 135 ALA A O 1
ATOM 1082 N N . ASP A 1 136 ? -15.266 4.943 19.493 1.00 94.75 136 ASP A N 1
ATOM 1083 C CA . ASP A 1 136 ? -13.809 4.926 19.328 1.00 94.75 136 ASP A CA 1
ATOM 1084 C C . ASP A 1 136 ? -13.340 3.802 18.392 1.00 94.75 136 ASP A C 1
ATOM 1086 O O . ASP A 1 136 ? -12.514 4.023 17.496 1.00 94.75 136 ASP A O 1
ATOM 1090 N N . LEU A 1 137 ? -13.913 2.602 18.524 1.00 95.12 137 LEU A N 1
ATOM 1091 C CA . LEU A 1 137 ? -13.630 1.467 17.642 1.00 95.12 137 LEU A CA 1
ATOM 1092 C C . LEU A 1 137 ? -14.002 1.771 16.184 1.00 95.12 137 LEU A C 1
ATOM 1094 O O . LEU A 1 137 ? -13.242 1.428 15.272 1.00 95.12 137 LEU A O 1
ATOM 1098 N N . ARG A 1 138 ? -15.136 2.446 15.939 1.00 95.19 138 ARG A N 1
ATOM 1099 C CA . ARG A 1 138 ? -15.550 2.856 14.583 1.00 95.19 138 ARG A CA 1
ATOM 1100 C C . ARG A 1 138 ? -14.582 3.870 13.977 1.00 95.19 138 ARG A C 1
ATOM 1102 O O . ARG A 1 138 ? -14.225 3.720 12.806 1.00 95.19 138 ARG A O 1
ATOM 1109 N N . ILE A 1 139 ? -14.143 4.863 14.753 1.00 96.88 139 ILE A N 1
ATOM 1110 C CA . ILE A 1 139 ? -13.163 5.866 14.304 1.00 96.88 139 ILE A CA 1
ATOM 1111 C C . ILE A 1 139 ? -11.857 5.168 13.918 1.00 96.88 139 ILE A C 1
ATOM 1113 O O . ILE A 1 139 ? -11.391 5.306 12.785 1.00 96.88 139 ILE A O 1
ATOM 1117 N N . ARG A 1 140 ? -11.325 4.325 14.809 1.00 96.56 140 ARG A N 1
ATOM 1118 C CA . ARG A 1 140 ? -10.076 3.590 14.572 1.00 96.56 140 ARG A CA 1
ATOM 1119 C C . ARG A 1 140 ? -10.162 2.652 13.368 1.00 96.56 140 ARG A C 1
ATOM 1121 O O . ARG A 1 140 ? -9.225 2.575 12.573 1.00 96.56 140 ARG A O 1
ATOM 1128 N N . LEU A 1 141 ? -11.284 1.952 13.197 1.00 95.62 141 LEU A N 1
ATOM 1129 C CA . LEU A 1 141 ? -11.515 1.116 12.020 1.00 95.62 141 LEU A CA 1
ATOM 1130 C C . LEU A 1 141 ? -11.551 1.955 10.734 1.00 95.62 141 LEU A C 1
ATOM 1132 O O . LEU A 1 141 ? -11.013 1.529 9.708 1.00 95.62 141 LEU A O 1
ATOM 1136 N N . GLY A 1 142 ? -12.162 3.141 10.783 1.00 96.06 142 GLY A N 1
ATOM 1137 C CA . GLY A 1 142 ? -12.147 4.115 9.693 1.00 96.06 142 GLY A CA 1
ATOM 1138 C C . GLY A 1 142 ? -10.725 4.521 9.306 1.00 96.06 142 GLY A C 1
ATOM 1139 O O . GLY A 1 142 ? -10.363 4.439 8.127 1.00 96.06 142 GLY A O 1
ATOM 1140 N N . ASP A 1 143 ? -9.892 4.852 10.292 1.00 95.19 143 ASP A N 1
ATOM 1141 C CA . ASP A 1 143 ? -8.487 5.212 10.081 1.00 95.19 143 ASP A CA 1
ATOM 1142 C C . ASP A 1 143 ? -7.700 4.066 9.436 1.00 95.19 143 ASP A C 1
ATOM 1144 O O . ASP A 1 143 ? -7.008 4.261 8.430 1.00 95.19 143 ASP A O 1
ATOM 1148 N N . ILE A 1 144 ? -7.852 2.841 9.947 1.00 94.69 144 ILE A N 1
ATOM 1149 C CA . ILE A 1 144 ? -7.167 1.655 9.414 1.00 94.69 144 ILE A CA 1
ATOM 1150 C C . ILE A 1 144 ? -7.625 1.336 7.989 1.00 94.69 144 ILE A C 1
ATOM 1152 O O . ILE A 1 144 ? -6.786 1.066 7.127 1.00 94.69 144 ILE A O 1
ATOM 1156 N N . LYS A 1 145 ? -8.926 1.423 7.688 1.00 93.31 145 LYS A N 1
ATOM 1157 C CA . LYS A 1 145 ? -9.439 1.272 6.312 1.00 93.31 145 LYS A CA 1
ATOM 1158 C C . LYS A 1 145 ? -8.873 2.354 5.385 1.00 93.31 145 LYS A C 1
ATOM 1160 O O . LYS A 1 145 ? -8.502 2.063 4.240 1.00 93.31 145 LYS A O 1
ATOM 1165 N N . GLY A 1 146 ? -8.719 3.579 5.887 1.00 91.12 146 GLY A N 1
ATOM 1166 C CA . GLY A 1 146 ? -8.025 4.662 5.192 1.00 91.12 146 GLY A CA 1
ATOM 1167 C C . GLY A 1 146 ? -6.557 4.329 4.896 1.00 91.12 146 GLY A C 1
ATOM 1168 O O . GLY A 1 146 ? -6.087 4.530 3.771 1.00 91.12 146 GLY A O 1
ATOM 1169 N N . HIS A 1 147 ? -5.832 3.765 5.866 1.00 89.69 147 HIS A N 1
ATOM 1170 C CA . HIS A 1 147 ? -4.456 3.296 5.682 1.00 89.69 147 HIS A CA 1
ATOM 1171 C C . HIS A 1 147 ? -4.362 2.144 4.678 1.00 89.69 147 HIS A C 1
ATOM 1173 O O . HIS A 1 147 ? -3.517 2.200 3.783 1.00 89.69 147 HIS A O 1
ATOM 1179 N N . LEU A 1 148 ? -5.248 1.148 4.762 1.00 90.44 148 LEU A N 1
ATOM 1180 C CA . LEU A 1 148 ? -5.304 0.018 3.831 1.00 90.44 148 LEU A CA 1
ATOM 1181 C C . LEU A 1 148 ? -5.490 0.488 2.389 1.00 90.44 148 LEU A C 1
ATOM 1183 O O . LEU A 1 148 ? -4.726 0.074 1.517 1.00 90.44 148 LEU A O 1
ATOM 1187 N N . THR A 1 149 ? -6.418 1.419 2.159 1.00 87.88 149 THR A N 1
ATOM 1188 C CA . THR A 1 149 ? -6.661 2.013 0.834 1.00 87.88 149 THR A CA 1
ATOM 1189 C C . THR A 1 149 ? -5.395 2.674 0.284 1.00 87.88 149 THR A C 1
ATOM 1191 O O . THR A 1 149 ? -4.981 2.396 -0.841 1.00 87.88 149 THR A O 1
ATOM 1194 N N . LYS A 1 150 ? -4.703 3.477 1.106 1.00 83.69 150 LYS A N 1
ATOM 1195 C CA . LYS A 1 150 ? -3.436 4.126 0.722 1.00 83.69 150 LYS A CA 1
ATOM 1196 C C . LYS A 1 150 ? -2.318 3.113 0.468 1.00 83.69 150 LYS A C 1
ATOM 1198 O O . LYS A 1 150 ? -1.535 3.296 -0.458 1.00 83.69 150 LYS A O 1
ATOM 1203 N N . THR A 1 151 ? -2.249 2.033 1.249 1.00 84.88 151 THR A N 1
ATOM 1204 C CA . THR A 1 151 ? -1.284 0.940 1.032 1.00 84.88 151 THR A CA 1
ATOM 1205 C C . THR A 1 151 ? -1.629 0.071 -0.180 1.00 84.88 151 THR A C 1
ATOM 1207 O O . THR A 1 151 ? -0.823 -0.748 -0.597 1.00 84.88 151 THR A O 1
ATOM 1210 N N . GLY A 1 152 ? -2.808 0.219 -0.780 1.00 79.62 152 GLY A N 1
ATOM 1211 C CA . GLY A 1 152 ? -3.127 -0.423 -2.053 1.00 79.62 152 GLY A CA 1
ATOM 1212 C C . GLY A 1 152 ? -2.466 0.266 -3.254 1.00 79.62 152 GLY A C 1
ATOM 1213 O O . GLY A 1 152 ? -2.305 -0.355 -4.302 1.00 79.62 152 GLY A O 1
ATOM 1214 N N . MET A 1 153 ? -2.070 1.535 -3.113 1.00 82.12 153 MET A N 1
ATOM 1215 C CA . MET A 1 153 ? -1.616 2.390 -4.214 1.00 82.12 153 MET A CA 1
ATOM 1216 C C . MET A 1 153 ? -0.091 2.441 -4.309 1.00 82.12 153 MET A C 1
ATOM 1218 O O . MET A 1 153 ? 0.597 2.762 -3.339 1.00 82.12 153 MET A O 1
ATOM 1222 N N . TRP A 1 154 ? 0.446 2.183 -5.504 1.00 84.25 154 TRP A N 1
ATOM 1223 C CA . TRP A 1 154 ? 1.889 2.081 -5.736 1.00 84.25 154 TRP A CA 1
ATOM 1224 C C . TRP A 1 154 ? 2.292 2.709 -7.064 1.00 84.25 154 TRP A C 1
ATOM 1226 O O . TRP A 1 154 ? 1.719 2.405 -8.105 1.00 84.25 154 TRP A O 1
ATOM 1236 N N . GLY A 1 155 ? 3.350 3.520 -7.072 1.00 87.56 155 GLY A N 1
ATOM 1237 C CA . GLY A 1 155 ? 4.043 3.863 -8.314 1.00 87.56 155 GLY A CA 1
ATOM 1238 C C . GLY A 1 155 ? 4.634 2.609 -8.965 1.00 87.56 155 GLY A C 1
ATOM 1239 O O . GLY A 1 155 ? 5.237 1.790 -8.267 1.00 87.56 155 GLY A O 1
ATOM 1240 N N . VAL A 1 156 ? 4.499 2.447 -10.285 1.00 89.62 156 VAL A N 1
ATOM 1241 C CA . VAL A 1 156 ? 5.021 1.276 -11.011 1.00 89.62 156 VAL A CA 1
ATOM 1242 C C . VAL A 1 156 ? 5.713 1.676 -12.311 1.00 89.62 156 VAL A C 1
ATOM 1244 O O . VAL A 1 156 ? 5.179 2.422 -13.111 1.00 89.62 156 VAL A O 1
ATOM 1247 N N . VAL A 1 157 ? 6.904 1.163 -12.594 1.00 88.81 157 VAL A N 1
ATOM 1248 C CA . VAL A 1 157 ? 7.544 1.389 -13.905 1.00 88.81 157 VAL A CA 1
ATOM 1249 C C . VAL A 1 157 ? 7.304 0.157 -14.760 1.00 88.81 157 VAL A C 1
ATOM 1251 O O . VAL A 1 157 ? 7.718 -0.928 -14.364 1.00 88.81 157 VAL A O 1
ATOM 1254 N N . LEU A 1 158 ? 6.638 0.297 -15.906 1.00 89.00 158 LEU A N 1
ATOM 1255 C CA . LEU A 1 158 ? 6.365 -0.837 -16.783 1.00 89.00 158 LEU A CA 1
ATOM 1256 C C . LEU A 1 158 ? 7.458 -0.996 -17.837 1.00 89.00 158 LEU A C 1
ATOM 1258 O O . LEU A 1 158 ? 7.839 -0.060 -18.542 1.00 89.00 158 LEU A O 1
ATOM 1262 N N . TYR A 1 159 ? 7.918 -2.228 -17.974 1.00 86.88 159 TYR A N 1
ATOM 1263 C CA . TYR A 1 159 ? 8.824 -2.662 -19.022 1.00 86.88 159 TYR A CA 1
ATOM 1264 C C . TYR A 1 159 ? 8.064 -3.625 -19.920 1.00 86.88 159 TYR A C 1
ATOM 1266 O O . TYR A 1 159 ? 7.527 -4.625 -19.442 1.00 86.88 159 TYR A O 1
ATOM 1274 N N . ASP A 1 160 ? 8.015 -3.324 -21.216 1.00 85.25 160 ASP A N 1
ATOM 1275 C CA . ASP A 1 160 ? 7.461 -4.260 -22.188 1.00 85.25 160 ASP A CA 1
ATOM 1276 C C . ASP A 1 160 ? 8.404 -5.465 -22.316 1.00 85.25 160 ASP A C 1
ATOM 1278 O O . ASP A 1 160 ? 9.602 -5.325 -22.574 1.00 85.25 160 ASP A O 1
ATOM 1282 N N . LYS A 1 161 ? 7.867 -6.668 -22.113 1.00 83.12 161 LYS A N 1
ATOM 1283 C CA . LYS A 1 161 ? 8.627 -7.922 -22.180 1.00 83.12 161 LYS A CA 1
ATOM 1284 C C . LYS A 1 161 ? 9.256 -8.154 -23.561 1.00 83.12 161 LYS A C 1
ATOM 1286 O O . LYS A 1 161 ? 10.335 -8.734 -23.639 1.00 83.12 161 LYS A O 1
ATOM 1291 N N . VAL A 1 162 ? 8.607 -7.698 -24.639 1.00 79.31 162 VAL A N 1
ATOM 1292 C CA . VAL A 1 162 ? 9.082 -7.883 -26.029 1.00 79.31 162 VAL A CA 1
ATOM 1293 C C . VAL A 1 162 ? 10.102 -6.814 -26.423 1.00 79.31 162 VAL A C 1
ATOM 1295 O O . VAL A 1 162 ? 11.007 -7.052 -27.220 1.00 79.31 162 VAL A O 1
ATOM 1298 N N . LYS A 1 163 ? 9.957 -5.615 -25.861 1.00 63.00 163 LYS A N 1
ATOM 1299 C CA . LYS A 1 163 ? 10.780 -4.444 -26.148 1.00 63.00 163 LYS A CA 1
ATOM 1300 C C . LYS A 1 163 ? 11.234 -3.896 -24.811 1.00 63.00 163 LYS A C 1
ATOM 1302 O O . LYS A 1 163 ? 10.493 -3.133 -24.207 1.00 63.00 163 LYS A O 1
ATOM 1307 N N . VAL A 1 164 ? 12.433 -4.228 -24.341 1.00 51.53 164 VAL A N 1
ATOM 1308 C CA . VAL A 1 164 ? 12.966 -3.614 -23.113 1.00 51.53 164 VAL A CA 1
ATOM 1309 C C . VAL A 1 164 ? 13.279 -2.128 -23.386 1.00 51.53 164 VAL A C 1
ATOM 1311 O O . VAL A 1 164 ? 14.421 -1.729 -23.585 1.00 51.53 164 VAL A O 1
ATOM 1314 N N . LYS A 1 165 ? 12.232 -1.302 -23.464 1.00 42.00 165 LYS A N 1
ATOM 1315 C CA . LYS A 1 165 ? 12.219 0.161 -23.490 1.00 42.00 165 LYS A CA 1
ATOM 1316 C C . LYS A 1 165 ? 11.317 0.620 -22.341 1.00 42.00 165 LYS A C 1
ATOM 1318 O O . LYS A 1 165 ? 10.241 0.072 -22.122 1.00 42.00 165 LYS A O 1
ATOM 1323 N N . VAL A 1 166 ? 11.816 1.589 -21.580 1.00 40.56 166 VAL A N 1
ATOM 1324 C CA . VAL A 1 166 ? 11.277 2.047 -20.290 1.00 40.56 166 VAL A CA 1
ATOM 1325 C C . VAL A 1 166 ? 10.024 2.906 -20.499 1.00 40.56 166 VAL A C 1
ATOM 1327 O O . VAL A 1 166 ? 10.110 3.911 -21.200 1.00 40.56 166 VAL A O 1
ATOM 1330 N N . VAL A 1 167 ? 8.894 2.570 -19.863 1.00 44.00 167 VAL A N 1
ATOM 1331 C CA . VAL A 1 167 ? 7.712 3.453 -19.763 1.00 44.00 167 VAL A CA 1
ATOM 1332 C C . VAL A 1 167 ? 7.293 3.561 -18.290 1.00 44.00 167 VAL A C 1
ATOM 1334 O O . VAL A 1 167 ? 7.023 2.565 -17.625 1.00 44.00 167 VAL A O 1
ATOM 1337 N N . ALA A 1 168 ? 7.281 4.770 -17.735 1.00 39.28 168 ALA A N 1
ATOM 1338 C CA . ALA A 1 168 ? 6.935 5.017 -16.333 1.00 39.28 168 ALA A CA 1
ATOM 1339 C C . ALA A 1 168 ? 5.420 5.135 -16.101 1.00 39.28 168 ALA A C 1
ATOM 1341 O O . ALA A 1 168 ? 4.746 5.731 -16.932 1.00 39.28 168 ALA A O 1
ATOM 1342 N N . LEU A 1 169 ? 4.904 4.632 -14.968 1.00 42.94 169 LEU A N 1
ATOM 1343 C CA . LEU A 1 169 ? 3.473 4.602 -14.636 1.00 42.94 169 LEU A CA 1
ATOM 1344 C C . LEU A 1 169 ? 3.163 4.674 -13.120 1.00 42.94 169 LEU A C 1
ATOM 1346 O O . LEU A 1 169 ? 4.050 4.601 -12.274 1.00 42.94 169 LEU A O 1
ATOM 1350 N N . SER A 1 170 ? 1.890 4.787 -12.731 1.00 35.69 170 SER A N 1
ATOM 1351 C CA . SER A 1 170 ? 1.451 4.454 -11.364 1.00 35.69 170 SER A CA 1
ATOM 1352 C C . SER A 1 170 ? 0.239 3.532 -11.378 1.00 35.69 170 SER A C 1
ATOM 1354 O O . SER A 1 170 ? -0.511 3.466 -12.345 1.00 35.69 170 SER A O 1
ATOM 1356 N N . HIS A 1 171 ? 0.077 2.757 -10.315 1.00 40.91 171 HIS A N 1
ATOM 1357 C CA . HIS A 1 171 ? -1.034 1.847 -10.111 1.00 40.91 171 HIS A CA 1
ATOM 1358 C C . HIS A 1 171 ? -1.879 2.365 -8.941 1.00 40.91 171 HIS A C 1
ATOM 1360 O O . HIS A 1 171 ? -1.387 2.495 -7.817 1.00 40.91 171 HIS A O 1
ATOM 1366 N N . GLN A 1 172 ? -3.149 2.670 -9.212 1.00 34.16 172 GLN A N 1
ATOM 1367 C CA . GLN A 1 172 ? -4.179 2.827 -8.185 1.00 34.16 172 GLN A CA 1
ATOM 1368 C C . GLN A 1 172 ? -5.045 1.556 -8.184 1.00 34.16 172 GLN A C 1
ATOM 1370 O O . GLN A 1 172 ? -5.247 0.992 -9.252 1.00 34.16 172 GLN A O 1
ATOM 1375 N N . PRO A 1 173 ? -5.568 1.088 -7.046 1.00 34.41 173 PRO A N 1
ATOM 1376 C CA . PRO A 1 173 ? -6.675 0.149 -7.026 1.00 34.41 173 PRO A CA 1
ATOM 1377 C C . PRO A 1 173 ? -8.014 0.902 -6.896 1.00 34.41 173 PRO A C 1
ATOM 1379 O O . PRO A 1 173 ? -8.220 1.663 -5.952 1.00 34.41 173 PRO A O 1
ATOM 1382 N N . ARG A 1 174 ? -8.949 0.663 -7.821 1.00 29.17 174 ARG A N 1
ATOM 1383 C CA . ARG A 1 174 ? -10.411 0.821 -7.635 1.00 29.17 174 ARG A CA 1
ATOM 1384 C C . ARG A 1 174 ? -10.972 -0.126 -6.569 1.00 29.17 174 ARG A C 1
ATOM 1386 O O . ARG A 1 174 ? -10.413 -1.197 -6.336 1.00 29.17 174 ARG A O 1
ATOM 1393 N N . ALA A 1 175 ? -12.141 0.232 -6.033 1.00 33.41 175 ALA A N 1
ATOM 1394 C CA . ALA A 1 175 ? -12.951 -0.551 -5.088 1.00 33.41 175 ALA A CA 1
ATOM 1395 C C . ALA A 1 175 ? -13.362 -1.950 -5.606 1.00 33.41 175 ALA A C 1
ATOM 1397 O O . ALA A 1 175 ? -13.653 -2.849 -4.823 1.00 33.41 175 ALA A O 1
ATOM 1398 N N . ASP A 1 176 ? -13.331 -2.138 -6.921 1.00 27.47 176 ASP A N 1
ATOM 1399 C CA . ASP A 1 176 ? -13.672 -3.359 -7.653 1.00 27.47 176 ASP A CA 1
ATOM 1400 C C . ASP A 1 176 ? -12.442 -4.004 -8.332 1.00 27.47 176 ASP A C 1
ATOM 1402 O O . ASP A 1 176 ? -12.513 -5.122 -8.848 1.00 27.47 176 ASP A O 1
ATOM 1406 N N . THR A 1 177 ? -11.265 -3.374 -8.224 1.00 29.62 177 THR A N 1
ATOM 1407 C CA . THR A 1 177 ? -9.980 -4.069 -8.403 1.00 29.62 177 THR A CA 1
ATOM 1408 C C . THR A 1 177 ? -9.697 -4.834 -7.130 1.00 29.62 177 THR A C 1
ATOM 1410 O O . THR A 1 177 ? -9.158 -4.330 -6.144 1.00 29.62 177 THR A O 1
ATOM 1413 N N . GLN A 1 178 ? -10.031 -6.114 -7.199 1.00 23.44 178 GLN A N 1
ATOM 1414 C CA . GLN A 1 178 ? -9.301 -7.134 -6.479 1.00 23.44 178 GLN A CA 1
ATOM 1415 C C . GLN A 1 178 ? -7.816 -6.794 -6.613 1.00 23.44 178 GLN A C 1
ATOM 1417 O O . GLN A 1 178 ? -7.299 -6.660 -7.724 1.00 23.44 178 GLN A O 1
ATOM 1422 N N . PHE A 1 179 ? -7.142 -6.610 -5.480 1.00 28.23 179 PHE A N 1
ATOM 1423 C CA . PHE A 1 179 ? -5.699 -6.750 -5.395 1.00 28.23 179 PHE A CA 1
ATOM 1424 C C . PHE A 1 179 ? -5.253 -7.840 -6.389 1.00 28.23 179 PHE A C 1
ATOM 1426 O O . PHE A 1 179 ? -5.913 -8.881 -6.489 1.00 28.23 179 PHE A O 1
ATOM 1433 N N . VAL A 1 180 ? -4.066 -7.720 -6.987 1.00 27.25 180 VAL A N 1
ATOM 1434 C CA . VAL A 1 180 ? -3.261 -8.936 -7.186 1.00 27.25 180 VAL A CA 1
ATOM 1435 C C . VAL A 1 180 ? -2.877 -9.421 -5.784 1.00 27.25 180 VAL A C 1
ATOM 1437 O O . VAL A 1 180 ? -1.759 -9.299 -5.298 1.00 27.25 180 VAL A O 1
ATOM 1440 N N . ARG A 1 181 ? -3.896 -9.918 -5.086 1.00 26.12 181 ARG A N 1
ATOM 1441 C CA . ARG A 1 181 ? -3.844 -10.965 -4.109 1.00 26.12 181 ARG A CA 1
ATOM 1442 C C . ARG A 1 181 ? -3.571 -12.146 -5.026 1.00 26.12 181 ARG A C 1
ATOM 1444 O O . ARG A 1 181 ? -4.458 -12.620 -5.732 1.00 26.12 181 ARG A O 1
ATOM 1451 N N . ALA A 1 182 ? -2.343 -12.642 -4.996 1.00 25.61 182 ALA A N 1
ATOM 1452 C CA . ALA A 1 182 ? -2.219 -14.083 -4.935 1.00 25.61 182 ALA A CA 1
ATOM 1453 C C . ALA A 1 182 ? -3.051 -14.504 -3.711 1.00 25.61 182 ALA A C 1
ATOM 1455 O O . ALA A 1 182 ? -2.582 -14.519 -2.576 1.00 25.61 182 ALA A O 1
ATOM 1456 N N . LEU A 1 183 ? -4.355 -14.692 -3.929 1.00 24.80 183 LEU A N 1
ATOM 1457 C CA . LEU A 1 183 ? -5.179 -15.516 -3.080 1.00 24.80 183 LEU A CA 1
ATOM 1458 C C . LEU A 1 183 ? -4.611 -16.912 -3.276 1.00 24.80 183 LEU A C 1
ATOM 1460 O O . LEU A 1 183 ? -4.992 -17.634 -4.200 1.00 24.80 183 LEU A O 1
ATOM 1464 N N . SER A 1 184 ? -3.698 -17.288 -2.386 1.00 25.12 184 SER A N 1
ATOM 1465 C CA . SER A 1 184 ? -3.695 -18.649 -1.883 1.00 25.12 184 SER A CA 1
ATOM 1466 C C . SER A 1 184 ? -5.143 -18.990 -1.542 1.00 25.12 184 SER A C 1
ATOM 1468 O O . SER A 1 184 ? -5.737 -18.457 -0.602 1.00 25.12 184 SER A O 1
ATOM 1470 N N . LYS A 1 185 ? -5.757 -19.825 -2.380 1.00 26.06 185 LYS A N 1
ATOM 1471 C CA . LYS A 1 185 ? -6.992 -20.517 -2.039 1.00 26.06 185 LYS A CA 1
ATOM 1472 C C . LYS A 1 185 ? -6.666 -21.489 -0.907 1.00 26.06 185 LYS A C 1
ATOM 1474 O O . LYS A 1 185 ? -6.419 -22.659 -1.169 1.00 26.06 185 LYS A O 1
ATOM 1479 N N . THR A 1 186 ? -6.718 -21.028 0.333 1.00 31.73 186 THR A N 1
ATOM 1480 C CA . THR A 1 186 ? -6.949 -21.880 1.504 1.00 31.73 186 THR A CA 1
ATOM 1481 C C . THR A 1 186 ? -7.758 -21.081 2.511 1.00 31.73 186 THR A C 1
ATOM 1483 O O . THR A 1 186 ? -7.194 -20.302 3.265 1.00 31.73 186 THR A O 1
ATOM 1486 N N . HIS A 1 187 ? -9.082 -21.206 2.410 1.00 30.56 187 HIS A N 1
ATOM 1487 C CA . HIS A 1 187 ? -10.071 -21.318 3.494 1.00 30.56 187 HIS A CA 1
ATOM 1488 C C . HIS A 1 187 ? -11.469 -21.057 2.908 1.00 30.56 187 HIS A C 1
ATOM 1490 O O . HIS A 1 187 ? -12.139 -20.080 3.212 1.00 30.56 187 HIS A O 1
ATOM 1496 N N . ALA A 1 188 ? -11.908 -21.963 2.029 1.00 30.06 188 ALA A N 1
ATOM 1497 C CA . ALA A 1 188 ? -13.327 -22.257 1.867 1.00 30.06 188 ALA A CA 1
ATOM 1498 C C . ALA A 1 188 ? -13.553 -23.574 2.613 1.00 30.06 188 ALA A C 1
ATOM 1500 O O . ALA A 1 188 ? -13.271 -24.650 2.092 1.00 30.06 188 ALA A O 1
ATOM 1501 N N . GLY A 1 189 ? -13.920 -23.464 3.884 1.00 30.23 189 GLY A N 1
ATOM 1502 C CA . GLY A 1 189 ? -14.076 -24.591 4.793 1.00 30.23 189 GLY A CA 1
ATOM 1503 C C . GLY A 1 189 ? -15.060 -24.248 5.897 1.00 30.23 189 GLY A C 1
ATOM 1504 O O . GLY A 1 189 ? -14.684 -24.230 7.059 1.00 30.23 189 GLY A O 1
ATOM 1505 N N . LEU A 1 190 ? -16.301 -23.953 5.514 1.00 28.64 190 LEU A N 1
ATOM 1506 C CA . LEU A 1 190 ? -17.470 -24.165 6.363 1.00 28.64 190 LEU A CA 1
ATOM 1507 C C . LEU A 1 190 ? -18.496 -24.969 5.548 1.00 28.64 190 LEU A C 1
ATOM 1509 O O . LEU A 1 190 ? -18.629 -24.736 4.342 1.00 28.64 190 LEU A O 1
ATOM 1513 N N . PRO A 1 191 ? -19.139 -25.972 6.167 1.00 33.75 191 PRO A N 1
ATOM 1514 C CA . PRO A 1 191 ? -19.816 -27.049 5.463 1.00 33.75 191 PRO A CA 1
ATOM 1515 C C . PRO A 1 191 ? -21.149 -26.573 4.886 1.00 33.75 191 PRO A C 1
ATOM 1517 O O . PRO A 1 191 ? -21.971 -25.987 5.585 1.00 33.75 191 PRO A O 1
ATOM 1520 N N . LYS A 1 192 ? -21.391 -26.879 3.611 1.00 34.88 192 LYS A N 1
ATOM 1521 C CA . LYS A 1 192 ? -22.753 -27.040 3.099 1.00 34.88 192 LYS A CA 1
ATOM 1522 C C . LYS A 1 192 ? -22.964 -28.525 2.866 1.00 34.88 192 LYS A C 1
ATOM 1524 O O . LYS A 1 192 ? -22.177 -29.155 2.163 1.00 34.88 192 LYS A O 1
ATOM 1529 N N . GLY A 1 193 ? -23.958 -29.046 3.574 1.00 30.75 193 GLY A N 1
ATOM 1530 C CA . GLY A 1 193 ? -24.297 -30.453 3.628 1.00 30.75 193 GLY A CA 1
ATOM 1531 C C . GLY A 1 193 ? -24.666 -31.049 2.275 1.00 30.75 193 GLY A C 1
ATOM 1532 O O . GLY A 1 193 ? -25.091 -30.355 1.353 1.00 30.75 193 GLY A O 1
ATOM 1533 N N . ASP A 1 194 ? -24.437 -32.355 2.228 1.00 34.97 194 ASP A N 1
ATOM 1534 C CA . ASP A 1 194 ? -25.215 -33.401 1.576 1.00 34.97 194 ASP A CA 1
ATOM 1535 C C . ASP A 1 194 ? -25.910 -33.072 0.251 1.00 34.97 194 ASP A C 1
ATOM 1537 O O . ASP A 1 194 ? -26.949 -32.422 0.174 1.00 34.97 194 ASP A O 1
ATOM 1541 N N . GLY A 1 195 ? -25.366 -33.676 -0.804 1.00 32.16 195 GLY A N 1
ATOM 1542 C CA . GLY A 1 195 ? -26.015 -33.826 -2.097 1.00 32.16 195 GLY A CA 1
ATOM 1543 C C . GLY A 1 195 ? -25.291 -34.890 -2.910 1.00 32.16 195 GLY A C 1
ATOM 1544 O O . GLY A 1 195 ? -24.262 -34.626 -3.520 1.00 32.16 195 GLY A O 1
ATOM 1545 N N . MET A 1 196 ? -25.810 -36.111 -2.833 1.00 32.34 196 MET A N 1
ATOM 1546 C CA . MET A 1 196 ? -25.318 -37.345 -3.444 1.00 32.34 196 MET A CA 1
ATOM 1547 C C . MET A 1 196 ? -25.193 -37.312 -4.983 1.00 32.34 196 MET A C 1
ATOM 1549 O O . MET A 1 196 ? -25.894 -36.566 -5.659 1.00 32.34 196 MET A O 1
ATOM 1553 N N . SER A 1 197 ? -24.423 -38.292 -5.491 1.00 32.97 197 SER A N 1
ATOM 1554 C CA . SER A 1 197 ? -24.456 -38.872 -6.855 1.00 32.97 197 SER A CA 1
ATOM 1555 C C . SER A 1 197 ? -23.718 -38.083 -7.955 1.00 32.97 197 SER A C 1
ATOM 1557 O O . SER A 1 197 ? -23.807 -36.872 -8.030 1.00 32.97 197 SER A O 1
ATOM 1559 N N . ALA A 1 198 ? -22.960 -38.667 -8.889 1.00 33.47 198 ALA A N 1
ATOM 1560 C CA . ALA A 1 198 ? -22.683 -40.058 -9.231 1.00 33.47 198 ALA A CA 1
ATOM 1561 C C . ALA A 1 198 ? -21.323 -40.176 -9.957 1.00 33.47 198 ALA A C 1
ATOM 1563 O O . ALA A 1 198 ? -20.843 -39.248 -10.605 1.00 33.47 198 ALA A O 1
ATOM 1564 N N . LYS A 1 199 ? -20.741 -41.377 -9.868 1.00 36.88 199 LYS A N 1
ATOM 1565 C CA . LYS A 1 199 ? -19.643 -41.902 -10.694 1.00 36.88 199 LYS A CA 1
ATOM 1566 C C . LYS A 1 199 ? -19.993 -41.864 -12.186 1.00 36.88 199 LYS A C 1
ATOM 1568 O O . LYS A 1 199 ? -21.031 -42.414 -12.528 1.00 36.88 199 LYS A O 1
ATOM 1573 N N . VAL A 1 200 ? -19.052 -41.463 -13.051 1.00 35.44 200 VAL A N 1
ATOM 1574 C CA . VAL A 1 200 ? -18.821 -42.109 -14.364 1.00 35.44 200 VAL A CA 1
ATOM 1575 C C . VAL A 1 200 ? -17.318 -42.113 -14.706 1.00 35.44 200 VAL A C 1
ATOM 1577 O O . VAL A 1 200 ? -16.556 -41.226 -14.339 1.00 35.44 200 VAL A O 1
ATOM 1580 N N . HIS A 1 201 ? -16.918 -43.212 -15.338 1.00 33.81 201 HIS A N 1
ATOM 1581 C CA . HIS A 1 201 ? -15.595 -43.758 -15.636 1.00 33.81 201 HIS A CA 1
ATOM 1582 C C . HIS A 1 201 ? -14.952 -43.294 -16.962 1.00 33.81 201 HIS A C 1
ATOM 1584 O O . HIS A 1 201 ? -15.666 -42.931 -17.887 1.00 33.81 201 HIS A O 1
ATOM 1590 N N . ARG A 1 202 ? -13.633 -43.590 -17.068 1.00 33.19 202 ARG A N 1
ATOM 1591 C CA . ARG A 1 202 ? -12.805 -43.868 -18.280 1.00 33.19 202 ARG A CA 1
ATOM 1592 C C . ARG A 1 202 ? -12.534 -42.675 -19.221 1.00 33.19 202 ARG A C 1
ATOM 1594 O O . ARG A 1 202 ? -13.387 -41.840 -19.429 1.00 33.19 202 ARG A O 1
ATOM 1601 N N . GLY A 1 203 ? -11.374 -42.541 -19.867 1.00 31.12 203 GLY A N 1
ATOM 1602 C CA . GLY A 1 203 ? -10.182 -43.382 -19.977 1.00 31.12 203 GLY A CA 1
ATOM 1603 C C . GLY A 1 203 ? -9.198 -42.798 -21.010 1.00 31.12 203 GLY A C 1
ATOM 1604 O O . GLY A 1 203 ? -9.512 -41.815 -21.672 1.00 31.12 203 GLY A O 1
ATOM 1605 N N . SER A 1 204 ? -8.051 -43.476 -21.138 1.00 36.53 204 SER A N 1
ATOM 1606 C CA . SER A 1 204 ? -7.118 -43.514 -22.288 1.00 36.53 204 SER A CA 1
ATOM 1607 C C . SER A 1 204 ? -6.309 -42.240 -22.594 1.00 36.53 204 SER A C 1
ATOM 1609 O O . SER A 1 204 ? -6.839 -41.199 -22.946 1.00 36.53 204 SER A O 1
ATOM 1611 N N . GLN A 1 205 ? -4.996 -42.225 -22.319 1.00 36.16 205 GLN A N 1
ATOM 1612 C CA . GLN A 1 205 ? -3.898 -42.642 -23.221 1.00 36.16 205 GLN A CA 1
ATOM 1613 C C . GLN A 1 205 ? -4.024 -42.118 -24.659 1.00 36.16 205 GLN A C 1
ATOM 1615 O O . GLN A 1 205 ? -4.907 -42.578 -25.360 1.00 36.16 205 GLN A O 1
ATOM 1620 N N . VAL A 1 206 ? -3.050 -41.314 -25.118 1.00 40.25 206 VAL A N 1
ATOM 1621 C CA . VAL A 1 206 ? -2.202 -41.596 -26.300 1.00 40.25 206 VAL A CA 1
ATOM 1622 C C . VAL A 1 206 ? -0.911 -40.759 -26.214 1.00 40.25 206 VAL A C 1
ATOM 1624 O O . VAL A 1 206 ? -0.924 -39.563 -25.935 1.00 40.25 206 VAL A O 1
ATOM 1627 N N . LYS A 1 207 ? 0.218 -41.441 -26.441 1.00 40.81 207 LYS A N 1
ATOM 1628 C CA . LYS A 1 207 ? 1.551 -40.899 -26.735 1.00 40.81 207 LYS A CA 1
ATOM 1629 C C . LYS A 1 207 ? 1.598 -40.428 -28.189 1.00 40.81 207 LYS A C 1
ATOM 1631 O O . LYS A 1 207 ? 1.236 -41.203 -29.067 1.00 40.81 207 LYS A O 1
ATOM 1636 N N . SER A 1 208 ? 2.256 -39.309 -28.466 1.00 40.72 208 SER A N 1
ATOM 1637 C CA . SER A 1 208 ? 2.872 -39.101 -29.782 1.00 40.72 208 SER A CA 1
ATOM 1638 C C . SER A 1 208 ? 4.158 -38.286 -29.674 1.00 40.72 208 SER A C 1
ATOM 1640 O O . SER A 1 208 ? 4.177 -37.141 -29.235 1.00 40.72 208 SER A O 1
ATOM 1642 N N . LYS A 1 209 ? 5.242 -38.966 -30.057 1.00 38.50 209 LYS A N 1
ATOM 1643 C CA . LYS A 1 209 ? 6.584 -38.459 -30.341 1.00 38.50 209 LYS A CA 1
ATOM 1644 C C . LYS A 1 209 ? 6.581 -37.783 -31.713 1.00 38.50 209 LYS A C 1
ATOM 1646 O O . LYS A 1 209 ? 6.120 -38.403 -32.663 1.00 38.50 209 LYS A O 1
ATOM 1651 N N . SER A 1 210 ? 7.239 -36.637 -31.841 1.00 37.03 210 SER A N 1
ATOM 1652 C CA . SER A 1 210 ? 7.907 -36.196 -33.078 1.00 37.03 210 SER A CA 1
ATOM 1653 C C . SER A 1 210 ? 8.694 -34.925 -32.744 1.00 37.03 210 SER A C 1
ATOM 1655 O O . SER A 1 210 ? 8.107 -33.995 -32.210 1.00 37.03 210 SER A O 1
ATOM 1657 N N . ARG A 1 211 ? 10.027 -34.875 -32.797 1.00 36.56 211 ARG A N 1
ATOM 1658 C CA . ARG A 1 211 ? 10.988 -35.021 -33.910 1.00 36.56 211 ARG A CA 1
ATOM 1659 C C . ARG A 1 211 ? 11.646 -33.642 -34.072 1.00 36.56 211 ARG A C 1
ATOM 1661 O O . ARG A 1 211 ? 11.039 -32.716 -34.592 1.00 36.56 211 ARG A O 1
ATOM 1668 N N . GLU A 1 212 ? 12.858 -33.524 -33.539 1.00 41.91 212 GLU A N 1
ATOM 1669 C CA . GLU A 1 212 ? 13.769 -32.400 -33.773 1.00 41.91 212 GLU A CA 1
ATOM 1670 C C . GLU A 1 212 ? 14.086 -32.264 -35.270 1.00 41.91 212 GLU A C 1
ATOM 1672 O O . GLU A 1 212 ? 14.194 -33.278 -35.970 1.00 41.91 212 GLU A O 1
ATOM 1677 N N . PRO A 1 213 ? 14.377 -31.038 -35.724 1.00 49.75 213 PRO A N 1
ATOM 1678 C CA . PRO A 1 213 ? 15.469 -30.849 -36.661 1.00 49.75 213 PRO A CA 1
ATOM 1679 C C . PRO A 1 213 ? 16.538 -29.913 -36.088 1.00 49.75 213 PRO A C 1
ATOM 1681 O O . PRO A 1 213 ? 16.276 -28.805 -35.625 1.00 49.75 213 PRO A O 1
ATOM 1684 N N . LYS A 1 214 ? 17.772 -30.413 -36.154 1.00 42.47 214 LYS A N 1
ATOM 1685 C CA . LYS A 1 214 ? 19.022 -29.679 -35.972 1.00 42.47 214 LYS A CA 1
ATOM 1686 C C . LYS A 1 214 ? 19.145 -28.627 -37.077 1.00 42.47 214 LYS A C 1
ATOM 1688 O O . LYS A 1 214 ? 19.097 -28.991 -38.248 1.00 42.47 214 LYS A O 1
ATOM 1693 N N . SER A 1 215 ? 19.378 -27.368 -36.715 1.00 45.03 215 SER A N 1
ATOM 1694 C CA . SER A 1 215 ? 19.841 -26.332 -37.643 1.00 45.03 215 SER A CA 1
ATOM 1695 C C . SER A 1 215 ? 21.182 -25.766 -37.170 1.00 45.03 215 SER A C 1
ATOM 1697 O O . SER A 1 215 ? 21.275 -25.100 -36.143 1.00 45.03 215 SER A O 1
ATOM 1699 N N . GLU A 1 216 ? 22.204 -26.165 -37.920 1.00 41.34 216 GLU A N 1
ATOM 1700 C CA . GLU A 1 216 ? 23.424 -25.464 -38.327 1.00 41.34 216 GLU A CA 1
ATOM 1701 C C . GLU A 1 216 ? 24.062 -24.403 -37.416 1.00 41.34 216 GLU A C 1
ATOM 1703 O O . GLU A 1 216 ? 23.569 -23.305 -37.174 1.00 41.34 216 GLU A O 1
ATOM 1708 N N . GLN A 1 217 ? 25.288 -24.748 -37.021 1.00 38.59 217 GLN A N 1
ATOM 1709 C CA . GLN A 1 217 ? 26.315 -23.875 -36.478 1.00 38.59 217 GLN A CA 1
ATOM 1710 C C . GLN A 1 217 ? 26.825 -22.900 -37.552 1.00 38.59 217 GLN A C 1
ATOM 1712 O O . GLN A 1 217 ? 27.585 -23.295 -38.435 1.00 38.59 217 GLN A O 1
ATOM 1717 N N . SER A 1 218 ? 26.530 -21.607 -37.419 1.00 42.09 218 SER A N 1
ATOM 1718 C CA . SER A 1 218 ? 27.312 -20.555 -38.077 1.00 42.09 218 SER A CA 1
ATOM 1719 C C . SER A 1 218 ? 28.421 -20.075 -37.134 1.00 42.09 218 SER A C 1
ATOM 1721 O O . SER A 1 218 ? 28.170 -19.371 -36.154 1.00 42.09 218 SER A O 1
ATOM 1723 N N . LYS A 1 219 ? 29.666 -20.468 -37.422 1.00 42.44 219 LYS A N 1
ATOM 1724 C CA . LYS A 1 219 ? 30.881 -19.958 -36.769 1.00 42.44 219 LYS A CA 1
ATOM 1725 C C . LYS A 1 219 ? 31.164 -18.528 -37.251 1.00 42.44 219 LYS A C 1
ATOM 1727 O O . LYS A 1 219 ? 31.768 -18.341 -38.303 1.00 42.44 219 LYS A O 1
ATOM 1732 N N . GLY A 1 220 ? 30.756 -17.526 -36.475 1.00 39.72 220 GLY A N 1
ATOM 1733 C CA . GLY A 1 220 ? 31.196 -16.137 -36.633 1.00 39.72 220 GLY A CA 1
ATOM 1734 C C . GLY A 1 220 ? 32.378 -15.838 -35.708 1.00 39.72 220 GLY A C 1
ATOM 1735 O O . GLY A 1 220 ? 32.237 -15.914 -34.491 1.00 39.72 220 GLY A O 1
ATOM 1736 N N . LYS A 1 221 ? 33.546 -15.523 -36.279 1.00 49.97 221 LYS A N 1
ATOM 1737 C CA . LYS A 1 221 ? 34.721 -15.013 -35.549 1.00 49.97 221 LYS A CA 1
ATOM 1738 C C . LYS A 1 221 ? 34.393 -13.653 -34.903 1.00 49.97 221 LYS A C 1
ATOM 1740 O O . LYS A 1 221 ? 33.887 -12.786 -35.618 1.00 49.97 221 LYS A O 1
ATOM 1745 N N . PRO A 1 222 ? 34.722 -13.409 -33.623 1.00 48.72 222 PRO A N 1
ATOM 1746 C CA . PRO A 1 222 ? 34.689 -12.059 -33.073 1.00 48.72 222 PRO A CA 1
ATOM 1747 C C . PRO A 1 222 ? 35.842 -11.233 -33.661 1.00 48.72 222 PRO A C 1
ATOM 1749 O O . PRO A 1 222 ? 36.979 -11.696 -33.735 1.00 48.72 222 PRO A O 1
ATOM 1752 N N . ARG A 1 223 ? 35.530 -10.016 -34.119 1.00 43.25 223 ARG A N 1
ATOM 1753 C CA . ARG A 1 223 ? 36.524 -8.979 -34.408 1.00 43.25 223 ARG A CA 1
ATOM 1754 C C . ARG A 1 223 ? 36.869 -8.294 -33.089 1.00 43.25 223 ARG A C 1
ATOM 1756 O O . ARG A 1 223 ? 35.966 -7.792 -32.425 1.00 43.25 223 ARG A O 1
ATOM 1763 N N . ASP A 1 224 ? 38.152 -8.280 -32.744 1.00 40.66 224 ASP A N 1
ATOM 1764 C CA . ASP A 1 224 ? 38.697 -7.415 -31.703 1.00 40.66 224 ASP A CA 1
ATOM 1765 C C . ASP A 1 224 ? 38.451 -5.954 -32.090 1.00 40.66 224 ASP A C 1
ATOM 1767 O O . ASP A 1 224 ? 38.918 -5.481 -33.127 1.00 40.66 224 ASP A O 1
ATOM 1771 N N . VAL A 1 225 ? 37.684 -5.252 -31.259 1.00 42.94 225 VAL A N 1
ATOM 1772 C CA . VAL A 1 225 ? 37.559 -3.796 -31.297 1.00 42.94 225 VAL A CA 1
ATOM 1773 C C . VAL A 1 225 ? 38.208 -3.289 -30.021 1.00 42.94 225 VAL A C 1
ATOM 1775 O O . VAL A 1 225 ? 37.616 -3.332 -28.944 1.00 42.94 225 VAL A O 1
ATOM 1778 N N . THR A 1 226 ? 39.454 -2.846 -30.144 1.00 42.09 226 THR A N 1
ATOM 1779 C CA . THR A 1 226 ? 40.161 -2.099 -29.107 1.00 42.09 226 THR A CA 1
ATOM 1780 C C . THR A 1 226 ? 39.488 -0.732 -28.992 1.00 42.09 226 THR A C 1
ATOM 1782 O O . THR A 1 226 ? 39.611 0.105 -29.882 1.00 42.09 226 THR A O 1
ATOM 1785 N N . ILE A 1 227 ? 38.702 -0.535 -27.935 1.00 42.81 227 ILE A N 1
ATOM 1786 C CA . ILE A 1 227 ? 38.145 0.770 -27.574 1.00 42.81 227 ILE A CA 1
ATOM 1787 C C . ILE A 1 227 ? 39.121 1.399 -26.584 1.00 42.81 227 ILE A C 1
ATOM 1789 O O . ILE A 1 227 ? 39.278 0.899 -25.471 1.00 42.81 227 ILE A O 1
ATOM 1793 N N . ASP A 1 228 ? 39.774 2.482 -26.999 1.00 44.97 228 ASP A N 1
ATOM 1794 C CA . ASP A 1 228 ? 40.582 3.320 -26.117 1.00 44.97 228 ASP A CA 1
ATOM 1795 C C . ASP A 1 228 ? 39.699 3.935 -25.020 1.00 44.97 228 ASP A C 1
ATOM 1797 O O . ASP A 1 228 ? 38.772 4.705 -25.286 1.00 44.97 228 ASP A O 1
ATOM 1801 N N . GLU A 1 229 ? 39.986 3.586 -23.764 1.00 43.16 229 GLU A N 1
ATOM 1802 C CA . GLU A 1 229 ? 39.356 4.178 -22.585 1.00 43.16 229 GLU A CA 1
ATOM 1803 C C . GLU A 1 229 ? 39.856 5.620 -22.368 1.00 43.16 229 GLU A C 1
ATOM 1805 O O . GLU A 1 229 ? 41.048 5.834 -22.112 1.00 43.16 229 GLU A O 1
ATOM 1810 N N . PRO A 1 230 ? 38.980 6.643 -22.352 1.00 47.47 230 PRO A N 1
ATOM 1811 C CA . PRO A 1 230 ? 39.364 7.943 -21.831 1.00 47.47 230 PRO A CA 1
ATOM 1812 C C . PRO A 1 230 ? 39.502 7.870 -20.302 1.00 47.47 230 PRO A C 1
ATOM 1814 O O . PRO A 1 230 ? 38.618 7.402 -19.583 1.00 47.47 230 PRO A O 1
ATOM 1817 N N . LYS A 1 231 ? 40.629 8.376 -19.791 1.00 51.72 231 LYS A N 1
ATOM 1818 C CA . LYS A 1 231 ? 40.971 8.480 -18.364 1.00 51.72 231 LYS A CA 1
ATOM 1819 C C . LYS A 1 231 ? 39.926 9.294 -17.576 1.00 51.72 231 LYS A C 1
ATOM 1821 O O . LYS A 1 231 ? 40.089 10.491 -17.358 1.00 51.72 231 LYS A O 1
ATOM 1826 N N . VAL A 1 232 ? 38.892 8.641 -17.044 1.00 52.97 232 VAL A N 1
ATOM 1827 C CA . VAL A 1 232 ? 37.934 9.240 -16.092 1.00 52.97 232 VAL A CA 1
ATOM 1828 C C . VAL A 1 232 ? 38.498 9.165 -14.666 1.00 52.97 232 VAL A C 1
ATOM 1830 O O . VAL A 1 232 ? 38.081 8.340 -13.853 1.00 52.97 232 VAL A O 1
ATOM 1833 N N . LYS A 1 233 ? 39.472 10.020 -14.326 1.00 51.34 233 LYS A N 1
ATOM 1834 C CA . LYS A 1 233 ? 39.951 10.169 -12.930 1.00 51.34 233 LYS A CA 1
ATOM 1835 C C . LYS A 1 233 ? 39.556 11.485 -12.250 1.00 51.34 233 LYS A C 1
ATOM 1837 O O . LYS A 1 233 ? 39.734 11.603 -11.041 1.00 51.34 233 LYS A O 1
ATOM 1842 N N . GLU A 1 234 ? 38.913 12.418 -12.950 1.00 50.56 234 GLU A N 1
ATOM 1843 C CA . GLU A 1 234 ? 38.674 13.770 -12.409 1.00 50.56 234 GLU A CA 1
ATOM 1844 C C . GLU A 1 234 ? 37.268 14.027 -11.824 1.00 50.56 234 GLU A C 1
ATOM 1846 O O . GLU A 1 234 ? 37.056 14.998 -11.104 1.00 50.56 234 GLU A O 1
ATOM 1851 N N . SER A 1 235 ? 36.302 13.117 -12.002 1.00 55.09 235 SER A N 1
ATOM 1852 C CA . SER A 1 235 ? 34.895 13.363 -11.610 1.00 55.09 235 SER A CA 1
ATOM 1853 C C . SER A 1 235 ? 34.535 13.003 -10.150 1.00 55.09 235 SER A C 1
ATOM 1855 O O . SER A 1 235 ? 33.454 13.335 -9.660 1.00 55.09 235 SER A O 1
ATOM 1857 N N . ARG A 1 236 ? 35.422 12.332 -9.399 1.00 50.59 236 ARG A N 1
ATOM 1858 C CA . ARG A 1 236 ? 35.115 11.902 -8.014 1.00 50.59 236 ARG A CA 1
ATOM 1859 C C . ARG A 1 236 ? 35.371 12.974 -6.951 1.00 50.59 236 ARG A C 1
ATOM 1861 O O . ARG A 1 236 ? 34.702 12.960 -5.920 1.00 50.59 236 ARG A O 1
ATOM 1868 N N . ARG A 1 237 ? 36.291 13.919 -7.185 1.00 53.38 237 ARG A N 1
ATOM 1869 C CA . ARG A 1 237 ? 36.586 14.987 -6.209 1.00 53.38 237 ARG A CA 1
ATOM 1870 C C . ARG A 1 237 ? 35.493 16.061 -6.167 1.00 53.38 237 ARG A C 1
ATOM 1872 O O . ARG A 1 237 ? 35.137 16.492 -5.074 1.00 53.38 237 ARG A O 1
ATOM 1879 N N . SER A 1 238 ? 34.894 16.415 -7.306 1.00 56.59 238 SER A N 1
ATOM 1880 C CA . SER A 1 238 ? 33.833 17.432 -7.360 1.00 56.59 238 SER A CA 1
ATOM 1881 C C . SER A 1 238 ? 32.528 16.964 -6.704 1.00 56.59 238 SER A C 1
ATOM 1883 O O . SER A 1 238 ? 31.958 17.700 -5.902 1.00 56.59 238 SER A O 1
ATOM 1885 N N . ARG A 1 239 ? 32.101 15.709 -6.925 1.00 56.12 239 ARG A N 1
ATOM 1886 C CA . ARG A 1 239 ? 30.887 15.152 -6.285 1.00 56.12 239 ARG A CA 1
ATOM 1887 C C . ARG A 1 239 ? 30.970 15.093 -4.760 1.00 56.12 239 ARG A C 1
ATOM 1889 O O . ARG A 1 239 ? 29.964 15.314 -4.086 1.00 56.12 239 ARG A O 1
ATOM 1896 N N . ASN A 1 240 ? 32.151 14.821 -4.207 1.00 60.03 240 ASN A N 1
ATOM 1897 C CA . ASN A 1 240 ? 32.321 14.764 -2.755 1.00 60.03 240 ASN A CA 1
ATOM 1898 C C . ASN A 1 240 ? 32.260 16.160 -2.116 1.00 60.03 240 ASN A C 1
ATOM 1900 O O . ASN A 1 240 ? 31.703 16.297 -1.030 1.00 60.03 240 ASN A O 1
ATOM 1904 N N . GLN A 1 241 ? 32.740 17.205 -2.798 1.00 65.88 241 GLN A N 1
ATOM 1905 C CA . GLN A 1 241 ? 32.633 18.581 -2.300 1.00 65.88 241 GLN A CA 1
ATOM 1906 C C . GLN A 1 241 ? 31.183 19.082 -2.290 1.00 65.88 241 GLN A C 1
ATOM 1908 O O . GLN A 1 241 ? 30.766 19.731 -1.329 1.00 65.88 241 GLN A O 1
ATOM 1913 N N . THR A 1 242 ? 30.380 18.731 -3.301 1.00 66.88 242 THR A N 1
ATOM 1914 C CA . THR A 1 242 ? 28.960 19.114 -3.340 1.00 66.88 242 THR A CA 1
ATOM 1915 C C . THR A 1 242 ? 28.168 18.448 -2.216 1.00 66.88 242 THR A C 1
ATOM 1917 O O . THR A 1 242 ? 27.360 19.105 -1.564 1.00 66.88 242 THR A O 1
ATOM 1920 N N . LYS A 1 243 ? 28.440 17.167 -1.926 1.00 75.00 243 LYS A N 1
ATOM 1921 C CA . LYS A 1 243 ? 27.741 16.423 -0.868 1.00 75.00 243 LYS A CA 1
ATOM 1922 C C . LYS A 1 243 ? 28.006 17.002 0.528 1.00 75.00 243 LYS A C 1
ATOM 1924 O O . LYS A 1 243 ? 27.067 17.183 1.295 1.00 75.00 243 LYS A O 1
ATOM 1929 N N . VAL A 1 244 ? 29.257 17.369 0.819 1.00 79.94 244 VAL A N 1
ATOM 1930 C CA . VAL A 1 244 ? 29.640 17.976 2.108 1.00 79.94 244 VAL A CA 1
ATOM 1931 C C . VAL A 1 244 ? 29.014 19.365 2.293 1.00 79.94 244 VAL A C 1
ATOM 1933 O O . VAL A 1 244 ? 28.656 19.735 3.412 1.00 79.94 244 VAL A O 1
ATOM 1936 N N . LYS A 1 245 ? 28.847 20.138 1.211 1.00 84.50 245 LYS A N 1
ATOM 1937 C CA . LYS A 1 245 ? 28.214 21.463 1.276 1.00 84.50 245 LYS A CA 1
ATOM 1938 C C . LYS A 1 245 ? 26.717 21.366 1.595 1.00 84.50 245 LYS A C 1
ATOM 1940 O O . LYS A 1 245 ? 26.253 22.064 2.490 1.00 84.50 245 LYS A O 1
ATOM 1945 N N . VAL A 1 246 ? 26.000 20.448 0.940 1.00 84.25 246 VAL A N 1
ATOM 1946 C CA . VAL A 1 246 ? 24.563 20.218 1.188 1.00 84.25 246 VAL A CA 1
ATOM 1947 C C . VAL A 1 246 ? 24.312 19.769 2.632 1.00 84.25 246 VAL A C 1
ATOM 1949 O O . VAL A 1 246 ? 23.430 20.305 3.297 1.00 84.25 246 VAL A O 1
ATOM 1952 N N . GLU A 1 247 ? 25.139 18.863 3.158 1.00 87.06 247 GLU A N 1
ATOM 1953 C CA . GLU A 1 247 ? 25.003 18.363 4.533 1.00 87.06 247 GLU A CA 1
ATOM 1954 C C . GLU A 1 247 ? 25.294 19.443 5.595 1.00 87.06 247 GLU A C 1
ATOM 1956 O O . GLU A 1 247 ? 24.661 19.473 6.654 1.00 87.06 247 GLU A O 1
ATOM 1961 N N . ARG A 1 248 ? 26.216 20.379 5.326 1.00 90.06 248 ARG A N 1
ATOM 1962 C CA . ARG A 1 248 ? 26.452 21.534 6.213 1.00 90.06 248 ARG A CA 1
ATOM 1963 C C . ARG A 1 248 ? 25.271 22.502 6.236 1.00 90.06 248 ARG A C 1
ATOM 1965 O O . ARG A 1 248 ? 24.897 22.951 7.320 1.00 90.06 248 ARG A O 1
ATOM 1972 N N . ASP A 1 249 ? 24.686 22.801 5.081 1.00 89.00 249 ASP A N 1
ATOM 1973 C CA . ASP A 1 249 ? 23.561 23.737 4.985 1.00 89.00 249 ASP A CA 1
ATOM 1974 C C . ASP A 1 249 ? 22.292 23.166 5.640 1.00 89.00 249 ASP A C 1
ATOM 1976 O O . ASP A 1 249 ? 21.574 23.884 6.341 1.00 89.00 249 ASP A O 1
ATOM 1980 N N . GLU A 1 250 ? 22.046 21.862 5.502 1.00 88.19 250 GLU A N 1
ATOM 1981 C CA . GLU A 1 250 ? 20.922 21.182 6.155 1.00 88.19 250 GLU A CA 1
ATOM 1982 C C . GLU A 1 250 ? 21.079 21.154 7.685 1.00 88.19 250 GLU A C 1
ATOM 1984 O O . GLU A 1 250 ? 20.152 21.499 8.424 1.00 88.19 250 GLU A O 1
ATOM 1989 N N . ASN A 1 251 ? 22.288 20.865 8.178 1.00 89.69 251 ASN A N 1
ATOM 1990 C CA . ASN A 1 251 ? 22.589 20.923 9.609 1.00 89.69 251 ASN A CA 1
ATOM 1991 C C . ASN A 1 251 ? 22.452 22.339 10.190 1.00 89.69 251 ASN A C 1
ATOM 1993 O O . ASN A 1 251 ? 22.005 22.494 11.331 1.00 89.69 251 ASN A O 1
ATOM 1997 N N . ARG A 1 252 ? 22.799 23.378 9.420 1.00 94.19 252 ARG A N 1
ATOM 1998 C CA . ARG A 1 252 ? 22.597 24.777 9.821 1.00 94.19 252 ARG A CA 1
ATOM 1999 C C . ARG A 1 252 ? 21.108 25.108 9.958 1.00 94.19 252 ARG A C 1
ATOM 2001 O O . ARG A 1 252 ? 20.704 25.597 11.012 1.00 94.19 252 ARG A O 1
ATOM 2008 N N . ARG A 1 253 ? 20.287 24.759 8.961 1.00 91.19 253 ARG A N 1
ATOM 2009 C CA . ARG A 1 253 ? 18.827 24.980 8.995 1.00 91.19 253 ARG A CA 1
ATOM 2010 C C . ARG A 1 253 ? 18.160 24.273 10.175 1.00 91.19 253 ARG A C 1
ATOM 2012 O O . ARG A 1 253 ? 17.304 24.852 10.837 1.00 91.19 253 ARG A O 1
ATOM 2019 N N . MET A 1 254 ? 18.588 23.050 10.492 1.00 90.00 254 MET A N 1
ATOM 2020 C CA . MET A 1 254 ? 18.069 22.306 11.645 1.00 90.00 254 MET A CA 1
ATOM 2021 C C . MET A 1 254 ? 18.415 22.964 12.989 1.00 90.00 254 MET A C 1
ATOM 2023 O O . MET A 1 254 ? 17.617 22.892 13.925 1.00 90.00 254 MET A O 1
ATOM 2027 N N . ARG A 1 255 ? 19.582 23.611 13.111 1.00 93.06 255 ARG A N 1
ATOM 2028 C CA . ARG A 1 255 ? 19.947 24.372 14.320 1.00 93.06 255 ARG A CA 1
ATOM 2029 C C . ARG A 1 255 ? 19.122 25.648 14.454 1.00 93.06 255 ARG A C 1
ATOM 2031 O O . ARG A 1 255 ? 18.595 25.897 15.533 1.00 93.06 255 ARG A O 1
ATOM 2038 N N . GLU A 1 256 ? 18.956 26.393 13.364 1.00 94.31 256 GLU A N 1
ATOM 2039 C CA . GLU A 1 256 ? 18.126 27.605 13.328 1.00 94.31 256 GLU A CA 1
ATOM 2040 C C . GLU A 1 256 ? 16.660 27.279 13.675 1.00 94.31 256 GLU A C 1
ATOM 2042 O O . GLU A 1 256 ? 16.060 27.932 14.527 1.00 94.31 256 GLU A O 1
ATOM 2047 N N . ALA A 1 257 ? 16.104 26.190 13.133 1.00 90.00 257 ALA A N 1
ATOM 2048 C CA . ALA A 1 257 ? 14.757 25.733 13.478 1.00 90.00 257 ALA A CA 1
ATOM 2049 C C . ALA A 1 257 ? 14.618 25.386 14.973 1.00 90.00 257 ALA A C 1
ATOM 2051 O O . ALA A 1 257 ? 13.662 25.812 15.622 1.00 90.00 257 ALA A O 1
ATOM 2052 N N . LYS A 1 258 ? 15.590 24.672 15.557 1.00 92.75 258 LYS A N 1
ATOM 2053 C CA . LYS A 1 258 ? 15.581 24.347 16.996 1.00 92.75 258 LYS A CA 1
ATOM 2054 C C . LYS A 1 258 ? 15.642 25.594 17.882 1.00 92.75 258 LYS A C 1
ATOM 2056 O O . LYS A 1 258 ? 14.921 25.656 18.876 1.00 92.75 258 LYS A O 1
ATOM 2061 N N . GLU A 1 259 ? 16.450 26.584 17.513 1.00 93.88 259 GLU A N 1
ATOM 2062 C CA . GLU A 1 259 ? 16.518 27.886 18.194 1.00 93.88 259 GLU A CA 1
ATOM 2063 C C . GLU A 1 259 ? 15.164 28.612 18.162 1.00 93.88 259 GLU A C 1
ATOM 2065 O O . GLU A 1 259 ? 14.678 29.055 19.203 1.00 93.88 259 GLU A O 1
ATOM 2070 N N . THR A 1 260 ? 14.486 28.652 17.008 1.00 90.94 260 THR A N 1
ATOM 2071 C CA . THR A 1 260 ? 13.167 29.311 16.908 1.00 90.94 260 THR A CA 1
ATOM 2072 C C . THR A 1 260 ? 12.094 28.642 17.770 1.00 90.94 260 THR A C 1
ATOM 2074 O O . THR A 1 260 ? 11.288 29.335 18.394 1.00 90.94 260 THR A O 1
ATOM 2077 N N . VAL A 1 261 ? 12.095 27.308 17.863 1.00 89.62 261 VAL A N 1
ATOM 2078 C CA . VAL A 1 261 ? 11.177 26.565 18.744 1.00 89.62 261 VAL A CA 1
ATOM 2079 C C . VAL A 1 261 ? 11.481 26.867 20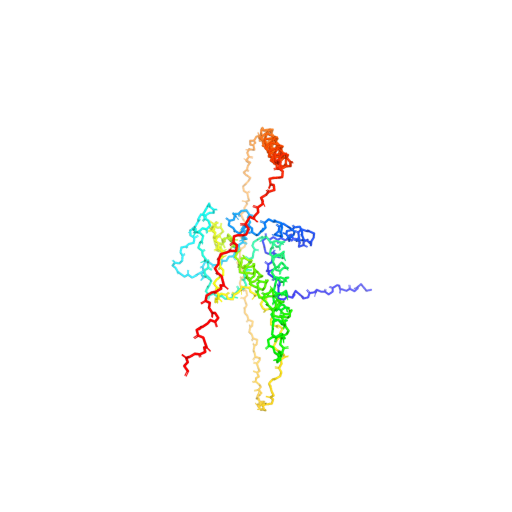.209 1.00 89.62 261 VAL A C 1
ATOM 2081 O O . VAL A 1 261 ? 10.561 27.120 20.986 1.00 89.62 261 VAL A O 1
ATOM 2084 N N . LYS A 1 262 ? 12.765 26.917 20.583 1.00 91.31 262 LYS A N 1
ATOM 2085 C CA . LYS A 1 262 ? 13.195 27.250 21.947 1.00 91.31 262 LYS A CA 1
ATOM 2086 C C . LYS A 1 262 ? 12.776 28.670 22.348 1.00 91.31 262 LYS A C 1
ATOM 2088 O O . LYS A 1 262 ? 12.293 28.865 23.461 1.00 91.31 262 LYS 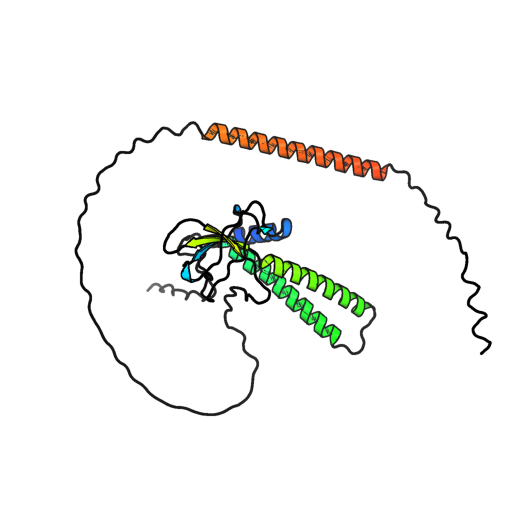A O 1
ATOM 2093 N N . LEU A 1 263 ? 12.897 29.641 21.440 1.00 90.25 263 LEU A N 1
ATOM 2094 C CA . LEU A 1 263 ? 12.444 31.020 21.663 1.00 90.25 263 LEU A CA 1
ATOM 2095 C C . LEU A 1 263 ? 10.919 31.118 21.807 1.00 90.25 263 LEU A C 1
ATOM 2097 O O . LEU A 1 263 ? 10.441 31.824 22.693 1.00 90.25 263 LEU A O 1
ATOM 2101 N N . LYS A 1 264 ? 10.147 30.381 20.995 1.00 86.88 264 LYS A N 1
ATOM 2102 C CA . LYS A 1 264 ? 8.680 30.324 21.133 1.00 86.88 264 LYS A CA 1
ATOM 2103 C C . LYS A 1 264 ? 8.244 29.700 22.459 1.00 86.88 264 LYS A C 1
ATOM 2105 O O . LYS A 1 264 ? 7.349 30.235 23.103 1.00 86.88 264 LYS A O 1
ATOM 2110 N N . ALA A 1 265 ? 8.896 28.619 22.885 1.00 81.38 265 ALA A N 1
ATOM 2111 C CA . ALA A 1 265 ? 8.608 27.979 24.167 1.00 81.38 265 ALA A CA 1
ATOM 2112 C C . ALA A 1 265 ? 8.919 28.906 25.353 1.00 81.38 265 ALA A C 1
ATOM 2114 O O . ALA A 1 265 ? 8.141 28.982 26.299 1.00 81.38 265 ALA A O 1
ATOM 2115 N N . LYS A 1 266 ? 10.021 29.664 25.278 1.00 85.56 266 LYS A N 1
ATOM 2116 C CA . LYS A 1 266 ? 10.360 30.656 26.303 1.00 85.56 266 LYS A CA 1
ATOM 2117 C C . LYS A 1 266 ? 9.325 31.785 26.367 1.00 85.56 266 LYS A C 1
ATOM 2119 O O . LYS A 1 266 ? 8.875 32.125 27.451 1.00 85.56 266 LYS A O 1
ATOM 2124 N N . ARG A 1 267 ? 8.877 32.287 25.210 1.00 81.81 267 ARG A N 1
ATOM 2125 C CA . ARG A 1 267 ? 7.833 33.321 25.134 1.00 81.81 267 ARG A CA 1
ATOM 2126 C C . ARG A 1 267 ? 6.500 32.867 25.736 1.00 81.81 267 ARG A C 1
ATOM 2128 O O . ARG A 1 267 ? 5.838 33.675 26.365 1.00 81.81 267 ARG A O 1
ATOM 2135 N N . TRP A 1 268 ? 6.141 31.593 25.581 1.00 74.31 268 TRP A N 1
ATOM 2136 C CA . TRP A 1 268 ? 4.933 31.032 26.195 1.00 74.31 268 TRP A CA 1
ATOM 2137 C C . TRP A 1 268 ? 5.034 30.993 27.727 1.00 74.31 268 TRP A C 1
ATOM 2139 O O . TRP A 1 268 ? 4.074 31.312 28.417 1.00 74.31 268 TRP A O 1
ATOM 2149 N N . ASN A 1 269 ? 6.204 30.643 28.269 1.00 73.69 269 ASN A N 1
ATOM 2150 C CA . ASN A 1 269 ? 6.408 30.593 29.720 1.00 73.69 269 ASN A CA 1
ATOM 2151 C C . ASN A 1 269 ? 6.515 31.979 30.372 1.00 73.69 269 ASN A C 1
ATOM 2153 O O . ASN A 1 269 ? 6.207 32.109 31.554 1.00 73.69 269 ASN A O 1
ATOM 2157 N N . ASP A 1 270 ? 6.944 32.992 29.617 1.00 77.19 270 ASP A N 1
ATOM 2158 C CA . ASP A 1 270 ? 7.085 34.366 30.105 1.00 77.19 270 ASP A CA 1
ATOM 2159 C C . ASP A 1 270 ? 5.781 35.185 29.969 1.00 77.19 270 ASP A C 1
ATOM 2161 O O . ASP A 1 270 ? 5.723 36.320 30.446 1.00 77.19 270 ASP A O 1
ATOM 2165 N N . GLU A 1 271 ? 4.720 34.644 29.349 1.00 65.00 271 GLU A N 1
ATOM 2166 C CA . GLU A 1 271 ? 3.415 35.311 29.337 1.00 65.00 271 GLU A CA 1
ATOM 2167 C C . GLU A 1 271 ? 2.778 35.223 30.737 1.00 65.00 271 GLU A C 1
ATOM 2169 O O . GLU A 1 271 ? 2.479 34.127 31.223 1.00 65.00 271 GLU A O 1
ATOM 2174 N N . PRO A 1 272 ? 2.582 36.365 31.429 1.00 62.16 272 PRO A N 1
ATOM 2175 C CA . PRO A 1 272 ? 1.999 36.367 32.757 1.00 62.16 272 PRO A CA 1
ATOM 2176 C C . PRO A 1 272 ? 0.608 35.761 32.664 1.00 62.16 272 PRO A C 1
ATOM 2178 O O . PRO A 1 272 ? -0.197 36.162 31.830 1.00 62.16 272 PRO A O 1
ATOM 2181 N N . ASN A 1 273 ? 0.355 34.788 33.534 1.00 55.84 273 ASN A N 1
ATOM 2182 C CA . ASN A 1 273 ? -0.887 34.043 33.658 1.00 55.84 273 ASN A CA 1
ATOM 2183 C C . ASN A 1 273 ? -2.056 35.030 33.856 1.00 55.84 273 ASN A C 1
ATOM 2185 O O . ASN A 1 273 ? -2.395 35.404 34.985 1.00 55.84 273 ASN A O 1
ATOM 2189 N N . VAL A 1 274 ? -2.631 35.522 32.753 1.00 52.62 274 VAL A N 1
ATOM 2190 C CA . VAL A 1 274 ? -3.792 36.406 32.767 1.00 52.62 274 VAL A CA 1
ATOM 2191 C C . VAL A 1 274 ? -4.925 35.543 33.286 1.00 52.62 274 VAL A C 1
ATOM 2193 O O . VAL A 1 274 ? -5.516 34.756 32.552 1.00 52.62 274 VAL A O 1
ATOM 2196 N N . LYS A 1 275 ? -5.199 35.655 34.589 1.00 50.97 275 LYS A N 1
ATOM 2197 C CA . LYS A 1 275 ? -6.400 35.106 35.212 1.00 50.97 275 LYS A CA 1
ATOM 2198 C C . LYS A 1 275 ? -7.595 35.740 34.512 1.00 50.97 275 LYS A C 1
ATOM 2200 O O . LYS A 1 275 ? -8.064 36.807 34.911 1.00 50.97 275 LYS A O 1
ATOM 2205 N N . VAL A 1 276 ? -8.083 35.088 33.462 1.00 49.38 276 VAL A N 1
ATOM 2206 C CA . VAL A 1 276 ? -9.366 35.398 32.848 1.00 49.38 276 VAL A CA 1
ATOM 2207 C C . VAL A 1 276 ? -10.413 35.064 33.905 1.00 49.38 276 VAL A C 1
ATOM 2209 O O . VAL A 1 276 ? -10.830 33.920 34.062 1.00 49.38 276 VAL A O 1
ATOM 2212 N N . LYS A 1 277 ? -10.798 36.065 34.703 1.00 47.00 277 LYS A N 1
ATOM 2213 C CA . LYS A 1 277 ? -12.012 36.003 35.514 1.00 47.00 277 LYS A CA 1
ATOM 2214 C C . LYS A 1 277 ? -13.177 35.928 34.532 1.00 47.00 277 LYS A C 1
ATOM 2216 O O . LYS A 1 277 ? -13.671 36.956 34.072 1.00 47.00 277 LYS A O 1
ATOM 2221 N N . VAL A 1 278 ? -13.589 34.710 34.192 1.00 47.59 278 VAL A N 1
ATOM 2222 C CA . VAL A 1 278 ? -14.842 34.454 33.485 1.00 47.59 278 VAL A CA 1
ATOM 2223 C C . VAL A 1 278 ? -15.961 34.882 34.426 1.00 47.59 278 VAL A C 1
ATOM 2225 O O . VAL A 1 278 ? -16.330 34.179 35.362 1.00 47.59 278 VAL A O 1
ATOM 2228 N N . LYS A 1 279 ? -16.453 36.104 34.227 1.00 44.66 279 LYS A N 1
ATOM 2229 C CA . LYS A 1 279 ? -17.643 36.619 34.896 1.00 44.66 279 LYS A CA 1
ATOM 2230 C C . LYS A 1 279 ? -18.831 35.947 34.208 1.00 44.66 279 LYS A C 1
ATOM 2232 O O . LYS A 1 279 ? -19.327 36.455 33.205 1.00 44.66 279 LYS A O 1
ATOM 2237 N N . VAL A 1 280 ? -19.215 34.765 34.693 1.00 46.75 280 VAL A N 1
ATOM 2238 C CA . VAL A 1 280 ? -20.448 34.086 34.278 1.00 46.75 280 VAL A CA 1
ATOM 2239 C C . VAL A 1 280 ? -21.593 35.028 34.627 1.00 46.75 280 VAL A C 1
ATOM 2241 O O . VAL A 1 280 ? -21.870 35.305 35.790 1.00 46.75 280 VAL A O 1
ATOM 2244 N N . LYS A 1 281 ? -22.173 35.631 33.595 1.00 46.44 281 LYS A N 1
ATOM 2245 C CA . LYS A 1 281 ? -23.328 36.507 33.712 1.00 46.44 281 LYS A CA 1
ATOM 2246 C C . LYS A 1 281 ? -24.538 35.579 33.728 1.00 46.44 281 LYS A C 1
ATOM 2248 O O . LYS A 1 281 ? -25.024 35.198 32.670 1.00 46.44 281 LYS A O 1
ATOM 2253 N N . GLU A 1 282 ? -24.974 35.183 34.920 1.00 49.25 282 GLU A N 1
ATOM 2254 C CA . GLU A 1 282 ? -26.313 34.633 35.131 1.00 49.25 282 GLU A CA 1
ATOM 2255 C C . GLU A 1 282 ? -27.322 35.691 34.671 1.00 49.25 282 GLU A C 1
ATOM 2257 O O . GLU A 1 282 ? -27.585 36.689 35.341 1.00 49.25 282 GLU A O 1
ATOM 2262 N N . ARG A 1 283 ? -27.815 35.540 33.445 1.00 47.66 283 ARG A N 1
ATOM 2263 C CA . ARG A 1 283 ? -28.976 36.264 32.941 1.00 47.66 283 ARG A CA 1
ATOM 2264 C C . ARG A 1 283 ? -29.813 35.284 32.143 1.00 47.66 283 ARG A C 1
ATOM 2266 O O . ARG A 1 283 ? -29.406 34.872 31.063 1.00 47.66 283 ARG A O 1
ATOM 2273 N N . GLY A 1 284 ? -30.994 34.997 32.679 1.00 46.25 284 GLY A N 1
ATOM 2274 C CA . GLY A 1 284 ? -32.130 34.508 31.909 1.00 46.25 284 GLY A CA 1
ATOM 2275 C C . GLY A 1 284 ? -32.289 32.996 31.901 1.00 46.25 284 GLY A C 1
ATOM 2276 O O . GLY A 1 284 ? -32.120 32.371 30.862 1.00 46.25 284 GLY A O 1
ATOM 2277 N N . MET A 1 285 ? -32.672 32.413 33.037 1.00 46.31 285 MET A N 1
ATOM 2278 C CA . MET A 1 285 ? -33.323 31.098 33.036 1.00 46.31 285 MET A CA 1
ATOM 2279 C C . MET A 1 285 ? -34.431 31.014 34.101 1.00 46.31 285 MET A C 1
ATOM 2281 O O . MET A 1 285 ? -34.566 30.012 34.791 1.00 46.31 285 MET A O 1
ATOM 2285 N N . GLU A 1 286 ? -35.225 32.083 34.242 1.00 49.28 286 GLU A N 1
ATOM 2286 C CA . GLU A 1 286 ? -36.300 32.172 35.248 1.00 49.28 286 GLU A CA 1
ATOM 2287 C C . GLU A 1 286 ? -37.676 32.562 34.667 1.00 49.28 286 GLU A C 1
ATOM 2289 O O . GLU A 1 286 ? -38.573 32.937 35.403 1.00 49.28 286 GLU A O 1
ATOM 2294 N N . GLU A 1 287 ? -37.898 32.421 33.352 1.00 50.50 287 GLU A N 1
ATOM 2295 C CA . GLU A 1 287 ? -39.205 32.738 32.728 1.00 50.50 287 GLU A CA 1
ATOM 2296 C C . GLU A 1 287 ? -39.912 31.548 32.055 1.00 50.50 287 GLU A C 1
ATOM 2298 O O . GLU A 1 287 ? -40.914 31.720 31.366 1.00 50.50 287 GLU A O 1
ATOM 2303 N N . SER A 1 288 ? -39.450 30.309 32.253 1.00 54.34 288 SER A N 1
ATOM 2304 C CA . SER A 1 288 ? -40.062 29.138 31.589 1.00 54.34 288 SER A CA 1
ATOM 2305 C C . SER A 1 288 ? -40.808 28.175 32.515 1.00 54.34 288 SER A C 1
ATOM 2307 O O . SER A 1 288 ? -41.275 27.143 32.042 1.00 54.34 288 SER A O 1
ATOM 2309 N N . ARG A 1 289 ? -40.968 28.488 33.810 1.00 51.94 289 ARG A N 1
ATOM 2310 C CA . ARG A 1 289 ? -41.692 27.610 34.753 1.00 51.94 289 ARG A CA 1
ATOM 2311 C C . ARG A 1 289 ? -43.176 27.934 34.964 1.00 51.94 289 ARG A C 1
ATOM 2313 O O . ARG A 1 289 ? -43.900 27.035 35.372 1.00 51.94 289 ARG A O 1
ATOM 2320 N N . ASP A 1 290 ? -43.662 29.108 34.560 1.00 51.62 290 ASP A N 1
ATOM 2321 C CA . ASP A 1 290 ? -45.062 29.506 34.810 1.00 51.62 290 ASP A CA 1
ATOM 2322 C C . ASP A 1 290 ? -46.035 29.284 33.637 1.00 51.62 290 ASP A C 1
ATOM 2324 O O . ASP A 1 290 ? -47.205 29.652 33.719 1.00 51.62 290 ASP A O 1
ATOM 2328 N N . LYS A 1 291 ? -45.604 28.638 32.544 1.00 51.62 291 LYS A N 1
ATOM 2329 C CA . LYS A 1 291 ? -46.467 28.399 31.367 1.00 51.62 291 LYS A CA 1
ATOM 2330 C C . LYS A 1 291 ? -47.030 26.982 31.211 1.00 51.62 291 LYS A C 1
ATOM 2332 O O . LYS A 1 291 ? -47.702 26.734 30.221 1.00 51.62 291 LYS A O 1
ATOM 2337 N N . ILE A 1 292 ? -46.826 26.074 32.172 1.00 52.53 292 ILE A N 1
ATOM 2338 C CA . ILE A 1 292 ? -47.309 24.672 32.093 1.00 52.53 292 ILE A CA 1
ATOM 2339 C C . ILE A 1 292 ? -48.365 24.365 33.180 1.00 52.53 292 ILE A C 1
ATOM 2341 O O . ILE A 1 292 ? -48.479 23.247 33.658 1.00 52.53 292 ILE A O 1
ATOM 2345 N N . MET A 1 293 ? -49.150 25.358 33.614 1.00 48.09 293 MET A N 1
ATOM 2346 C CA . MET A 1 293 ? -50.252 25.146 34.579 1.00 48.09 293 MET A CA 1
ATOM 2347 C C . MET A 1 293 ? -51.582 25.789 34.156 1.00 48.09 293 MET A C 1
ATOM 2349 O O . MET A 1 293 ? -52.447 26.011 35.002 1.00 48.09 293 MET A O 1
ATOM 2353 N N . LYS A 1 294 ? -51.774 26.090 32.865 1.00 46.84 294 LYS A N 1
ATOM 2354 C CA . LYS A 1 294 ? -53.086 26.464 32.308 1.00 46.84 294 LYS A CA 1
ATOM 2355 C C . LYS A 1 294 ? -53.219 26.029 30.849 1.00 46.84 294 LYS A C 1
ATOM 2357 O O . LYS A 1 294 ? -53.053 26.849 29.956 1.00 46.84 294 LYS A O 1
ATOM 2362 N N . GLU A 1 295 ? -53.517 24.752 30.664 1.00 47.28 295 GLU A N 1
ATOM 2363 C CA . GLU A 1 295 ? -54.349 24.147 29.610 1.00 47.28 295 GLU A CA 1
ATOM 2364 C C . GLU A 1 295 ? -54.731 22.740 30.090 1.00 47.28 295 GLU A C 1
ATOM 2366 O O . GLU A 1 295 ? -55.880 22.330 29.822 1.00 47.28 295 GLU A O 1
#

Radius of gyration: 32.47 Å; chains: 1; bounding box: 95×80×74 Å

Secondary structure (DSSP, 8-state):
-PPP---PPPPTT---TTSS--PPP-HHHHHHHHHHHHHH---TT-GGGPEEEEE-GGGBPTT------TT-GGG-PBP-BSS-PPPEESS-HHHHHHHHHHHHHHHHHHHHHHHHHHHHTT-SS--HHHHHHHHHHHHHHHHHHHHHHHHT-EEEEEEESSS--EEEEEEPPPTT-------------S-----------------------------PPPPP---PPP---SHHHHHHHHHHHHHHHHHHHHHHHHHHHHHHHHHHHTS--------------SSSSTTSS--

Organism: NCBI:txid116603

Foldseek 3Di:
DDDDDDDPDDDPQDQPPPPQHPDDADVVLLVVLLVCCVVPNQPFLAPVFAWEWEDAPVQWDPPDDFDADSVDSVRFDATDGPDLDRIHTNDCSSVVSSLVVNLVVLVVVLVVLVVVLVVQVPDPDADPVNVVVNVVSVVVSVVSVVSNQSSLWHWYWYAHNVHRDTGTHIHHDDPPPDRSPPPPPPDPDDDDDDDDDDDDDDDDDDDDDDDDDDDDDDDDDDDDDDDDDDDPPPPPVVVVVVVVVVVVVVVVVVVVVVVVVVVVVVVVVPPPPPPPPPPPPPDDDPPPPPPPPDD

Sequence (295 aa):
MAPRKGKKKATKDDDDFGTYNDRLKNNTHVNKMIASFEKNGIQWGTQTNALPIVIERSRISPGQTLEGSWTDSTTLKEVKFRDQEPLIFASGQHRVAALKKYTKRFSDEAEELQARLTHLEGEESITKEEAEEHADLRIRLGDIKGHLTKTGMWGVVLYDKVKVKVVALSHQPRADTQFVRALSKTHAGLPKGDGMSAKVHRGSQVKSKSREPKSEQSKGKPRDVTIDEPKVKESRRSRNQTKVKVERDENRRMREAKETVKLKAKRWNDEPNVKVKVKVKERGMEESRDKIMKE